Protein AF-A0AAW0E5N6-F1 (afdb_monomer_lite)

Organism: NCBI:txid2862362

Structure (mmCIF, N/CA/C/O backbone):
data_AF-A0AAW0E5N6-F1
#
_entry.id   AF-A0AAW0E5N6-F1
#
loop_
_atom_site.group_PDB
_atom_site.id
_atom_site.type_symbol
_atom_site.label_atom_id
_atom_site.label_alt_id
_atom_site.label_comp_id
_atom_site.label_asym_id
_atom_site.label_entity_id
_atom_site.label_seq_id
_atom_site.pdbx_PDB_ins_code
_atom_site.Cartn_x
_atom_site.Cartn_y
_atom_site.Cartn_z
_atom_site.occupancy
_atom_site.B_iso_or_equiv
_atom_site.auth_seq_id
_atom_site.auth_comp_id
_atom_site.auth_asym_id
_atom_site.auth_atom_id
_atom_site.pdbx_PDB_model_num
ATOM 1 N N . LYS A 1 1 ? 25.517 -70.324 -21.633 1.00 46.12 1 LYS A N 1
ATOM 2 C CA . LYS A 1 1 ? 24.894 -70.012 -20.324 1.00 46.12 1 LYS A CA 1
ATOM 3 C C . LYS A 1 1 ? 23.708 -69.086 -20.588 1.00 46.12 1 LYS A C 1
ATOM 5 O O . LYS A 1 1 ? 23.916 -67.945 -20.966 1.00 46.12 1 LYS A O 1
ATOM 10 N N . ARG A 1 2 ? 22.499 -69.651 -20.577 1.00 39.78 2 ARG A N 1
ATOM 11 C CA . ARG A 1 2 ? 21.194 -69.064 -20.939 1.00 39.78 2 ARG A CA 1
ATOM 12 C C . ARG A 1 2 ? 20.163 -69.564 -19.910 1.00 39.78 2 ARG A C 1
ATOM 14 O O . ARG A 1 2 ? 20.386 -70.647 -19.375 1.00 39.78 2 ARG A O 1
ATOM 21 N N . LYS A 1 3 ? 19.027 -68.855 -19.840 1.00 40.53 3 LYS A N 1
ATOM 22 C CA . LYS A 1 3 ? 17.659 -69.269 -19.438 1.00 40.53 3 LYS A CA 1
ATOM 23 C C . LYS A 1 3 ? 17.132 -68.907 -18.041 1.00 40.53 3 LYS A C 1
ATOM 25 O O . LYS A 1 3 ? 17.846 -68.989 -17.050 1.00 40.53 3 LYS A O 1
ATOM 30 N N . GLY A 1 4 ? 15.828 -68.601 -18.071 1.00 37.34 4 GLY A N 1
ATOM 31 C CA . GLY A 1 4 ? 14.869 -68.326 -16.996 1.00 37.34 4 GLY A CA 1
ATOM 32 C C . GLY A 1 4 ? 13.985 -67.137 -17.413 1.00 37.34 4 GLY A C 1
ATOM 33 O O . GLY A 1 4 ? 14.343 -66.022 -17.069 1.00 37.34 4 GLY A O 1
ATOM 34 N N . ASP A 1 5 ? 13.056 -67.223 -18.384 1.00 37.91 5 ASP A N 1
ATOM 35 C CA . ASP A 1 5 ? 11.743 -67.933 -18.372 1.00 37.91 5 ASP A CA 1
ATOM 36 C C . ASP A 1 5 ? 10.849 -67.410 -17.219 1.00 37.91 5 ASP A C 1
ATOM 38 O O . ASP A 1 5 ? 11.343 -67.298 -16.106 1.00 37.91 5 ASP A O 1
ATOM 42 N N . THR A 1 6 ? 9.583 -66.990 -17.343 1.00 43.09 6 THR A N 1
ATOM 43 C CA . THR A 1 6 ? 8.450 -67.312 -18.240 1.00 43.09 6 THR A CA 1
ATOM 44 C C . THR A 1 6 ? 7.394 -66.189 -18.174 1.00 43.09 6 THR A C 1
ATOM 46 O O . THR A 1 6 ? 7.255 -65.536 -17.140 1.00 43.09 6 THR A O 1
ATOM 49 N N . GLY A 1 7 ? 6.597 -66.014 -19.236 1.00 34.56 7 GLY A N 1
ATOM 50 C CA . GLY A 1 7 ? 5.386 -65.178 -19.247 1.00 34.56 7 GLY A CA 1
ATOM 51 C C . GLY A 1 7 ? 4.085 -65.917 -18.887 1.00 34.56 7 GLY A C 1
ATOM 52 O O . GLY A 1 7 ? 4.106 -67.120 -18.653 1.00 34.56 7 GLY A O 1
ATOM 53 N N . SER A 1 8 ? 2.972 -65.167 -18.866 1.00 37.12 8 SER A N 1
ATOM 54 C CA . SER A 1 8 ? 1.544 -65.531 -19.086 1.00 37.12 8 SER A CA 1
ATOM 55 C C . SER A 1 8 ? 0.709 -64.379 -18.484 1.00 37.12 8 SER A C 1
ATOM 57 O O . SER A 1 8 ? 0.964 -64.003 -17.351 1.00 37.12 8 SER A O 1
ATOM 59 N N . GLY A 1 9 ? -0.231 -63.677 -19.123 1.00 34.91 9 GLY A N 1
ATOM 60 C CA . GLY A 1 9 ? -1.221 -64.054 -20.129 1.00 34.91 9 GLY A CA 1
ATOM 61 C C . GLY A 1 9 ? -2.615 -64.036 -19.477 1.00 34.91 9 GLY A C 1
ATOM 62 O O . GLY A 1 9 ? -2.853 -64.897 -18.633 1.00 34.91 9 GLY A O 1
ATOM 63 N N . LYS A 1 10 ? -3.482 -63.066 -19.842 1.00 36.06 10 LYS A N 1
ATOM 64 C CA . LYS A 1 10 ? -4.959 -63.160 -20.032 1.00 36.06 10 LYS A CA 1
ATOM 65 C C . LYS A 1 10 ? -5.706 -61.824 -19.856 1.00 36.06 10 LYS A C 1
ATOM 67 O O . LYS A 1 10 ? -5.844 -61.307 -18.754 1.00 36.06 10 LYS A O 1
ATOM 72 N N . ASP A 1 11 ? -6.190 -61.313 -20.983 1.00 36.78 11 ASP A N 1
ATOM 73 C CA . ASP A 1 11 ? -7.591 -61.013 -21.322 1.00 36.78 11 ASP A CA 1
ATOM 74 C C . ASP A 1 11 ? -8.615 -60.820 -20.191 1.00 36.78 11 ASP A C 1
ATOM 76 O O . ASP A 1 11 ? -8.894 -61.741 -19.424 1.00 36.78 11 ASP A O 1
ATOM 80 N N . SER A 1 12 ? -9.318 -59.681 -20.222 1.00 42.00 12 SER A N 1
ATOM 81 C CA . SER A 1 12 ? -10.783 -59.620 -20.075 1.00 42.00 12 SER A CA 1
ATOM 82 C C . SER A 1 12 ? -11.319 -58.278 -20.577 1.00 42.00 12 SER A C 1
ATOM 84 O O . SER A 1 12 ? -10.994 -57.214 -20.057 1.00 42.00 12 SER A O 1
ATOM 86 N N . ALA A 1 13 ? -12.147 -58.363 -21.615 1.00 38.00 13 ALA A N 1
ATOM 87 C CA . ALA A 1 13 ? -12.952 -57.290 -22.173 1.00 38.00 13 ALA A CA 1
ATOM 88 C C . ALA A 1 13 ? -14.297 -57.170 -21.435 1.00 38.00 13 ALA A C 1
ATOM 90 O O . ALA A 1 13 ? -14.878 -58.183 -21.057 1.00 38.00 13 ALA A O 1
ATOM 91 N N . SER A 1 14 ? -14.804 -55.943 -21.295 1.00 36.09 14 SER A N 1
ATOM 92 C CA . SER A 1 14 ? -16.226 -55.570 -21.147 1.00 36.09 14 SER A CA 1
ATOM 93 C C . SER A 1 14 ? -16.261 -54.038 -20.979 1.00 36.09 14 SER A C 1
ATOM 95 O O . SER A 1 14 ? -15.634 -53.523 -20.065 1.00 36.09 14 SER A O 1
ATOM 97 N N . GLY A 1 15 ? -16.855 -53.193 -21.824 1.00 32.78 15 GLY A N 1
ATOM 98 C CA . GLY A 1 15 ? -17.875 -53.418 -22.837 1.00 32.78 15 GLY A CA 1
ATOM 99 C C . GLY A 1 15 ? -19.259 -53.033 -22.319 1.00 32.78 15 GLY A C 1
ATOM 100 O O . GLY A 1 15 ? -20.098 -53.914 -22.210 1.00 32.78 15 GLY A O 1
ATOM 101 N N . HIS A 1 16 ? -19.519 -51.748 -22.039 1.00 35.44 16 HIS A N 1
ATOM 102 C CA . HIS A 1 16 ? -20.880 -51.196 -21.943 1.00 35.44 16 HIS A CA 1
ATOM 103 C C . HIS A 1 16 ? -20.998 -49.884 -22.728 1.00 35.44 16 HIS A C 1
ATOM 105 O O . HIS A 1 16 ? -20.169 -48.982 -22.617 1.00 35.44 16 HIS A O 1
ATOM 111 N N . SER A 1 17 ? -22.031 -49.833 -23.565 1.00 34.66 17 SER A N 1
ATOM 112 C CA . SER A 1 17 ? -22.296 -48.817 -24.578 1.00 34.66 17 SER A CA 1
ATOM 113 C C . SER A 1 17 ? -23.467 -47.904 -24.197 1.00 34.66 17 SER A C 1
ATOM 115 O O . SER A 1 17 ? -24.515 -48.403 -23.807 1.00 34.66 17 SER A O 1
ATOM 117 N N . ALA A 1 18 ? -23.282 -46.612 -24.513 1.00 35.03 18 ALA A N 1
ATOM 118 C CA . ALA A 1 18 ? -24.239 -45.671 -25.132 1.00 35.03 18 ALA A CA 1
ATOM 119 C C . ALA A 1 18 ? -25.429 -45.135 -24.282 1.00 35.03 18 ALA A C 1
ATOM 121 O O . ALA A 1 18 ? -25.706 -45.694 -23.225 1.00 35.03 18 ALA A O 1
ATOM 122 N N . PRO A 1 19 ? -26.187 -44.093 -24.731 1.00 52.56 19 PRO A N 1
ATOM 123 C CA . PRO A 1 19 ? -26.062 -43.294 -25.969 1.00 52.56 19 PRO A CA 1
ATOM 124 C C . PRO A 1 19 ? -26.295 -41.755 -25.843 1.00 52.56 19 PRO A C 1
ATOM 126 O O . PRO A 1 19 ? -26.763 -41.256 -24.828 1.00 52.56 19 PRO A O 1
ATOM 129 N N . ASN A 1 20 ? -26.116 -41.074 -26.994 1.00 31.97 20 ASN A N 1
ATOM 130 C CA . ASN A 1 20 ? -26.862 -39.892 -27.494 1.00 31.97 20 ASN A CA 1
ATOM 131 C C . ASN A 1 20 ? -26.658 -38.519 -26.811 1.00 31.97 20 ASN A C 1
ATOM 133 O O . ASN A 1 20 ? -26.534 -38.421 -25.605 1.00 31.97 20 ASN A O 1
ATOM 137 N N . SER A 1 21 ? -26.717 -37.361 -27.479 1.00 35.59 21 SER A N 1
ATOM 138 C CA . SER A 1 21 ? -26.803 -36.963 -28.895 1.00 35.59 21 SER A CA 1
ATOM 139 C C . SER A 1 21 ? -26.813 -35.426 -28.961 1.00 35.59 21 SER A C 1
ATOM 141 O O . SER A 1 21 ? -27.409 -34.802 -28.094 1.00 35.59 21 SER A O 1
ATOM 143 N N . LYS A 1 22 ? -26.253 -34.866 -30.046 1.00 33.28 22 LYS A N 1
ATOM 144 C CA . LYS A 1 22 ? -26.639 -33.616 -30.744 1.00 33.28 22 LYS A CA 1
ATOM 145 C C . LYS A 1 22 ? -26.959 -32.354 -29.914 1.00 33.28 22 LYS A C 1
ATOM 147 O O . LYS A 1 22 ? -28.034 -32.247 -29.346 1.00 33.28 22 LYS A O 1
ATOM 152 N N . ALA A 1 23 ? -26.173 -31.298 -30.133 1.00 33.72 23 ALA A N 1
ATOM 153 C CA . ALA A 1 23 ? -26.653 -30.114 -30.862 1.00 33.72 23 ALA A CA 1
ATOM 154 C C . ALA A 1 23 ? -25.478 -29.191 -31.212 1.00 33.72 23 ALA A C 1
ATOM 156 O O . ALA A 1 23 ? -24.803 -28.642 -30.349 1.00 33.72 23 ALA A O 1
ATOM 157 N N . SER A 1 24 ? -25.258 -29.043 -32.515 1.00 36.03 24 SER A N 1
ATOM 158 C CA . SER A 1 24 ? -24.470 -27.975 -33.109 1.00 36.03 24 SER A CA 1
ATOM 159 C C . SER A 1 24 ? -25.336 -26.713 -33.107 1.00 36.03 24 SER A C 1
ATOM 161 O O . SER A 1 24 ? -26.446 -26.736 -33.635 1.00 36.03 24 SER A O 1
ATOM 163 N N . ALA A 1 25 ? -24.847 -25.640 -32.494 1.00 33.31 25 ALA A N 1
ATOM 164 C CA . ALA A 1 25 ? -25.371 -24.294 -32.670 1.00 33.31 25 ALA A CA 1
ATOM 165 C C . ALA A 1 25 ? -24.178 -23.339 -32.742 1.00 33.31 25 ALA A C 1
ATOM 167 O O . ALA A 1 25 ? -23.603 -22.921 -31.740 1.00 33.31 25 ALA A O 1
ATOM 168 N N . THR A 1 26 ? -23.785 -23.051 -33.977 1.00 42.31 26 THR A N 1
ATOM 169 C CA . THR A 1 26 ? -23.034 -21.866 -34.375 1.00 42.31 26 THR A CA 1
ATOM 170 C C . THR A 1 26 ? -23.740 -20.618 -33.854 1.00 42.31 26 THR A C 1
ATOM 172 O O . THR A 1 26 ? -24.734 -20.191 -34.433 1.00 42.31 26 THR A O 1
ATOM 175 N N . ASN A 1 27 ? -23.206 -20.022 -32.790 1.00 33.06 27 ASN A N 1
ATOM 176 C CA . ASN A 1 27 ? -23.429 -18.617 -32.481 1.00 33.06 27 ASN A CA 1
ATOM 177 C C . ASN A 1 27 ? -22.104 -17.887 -32.673 1.00 33.06 27 ASN A C 1
ATOM 179 O O . ASN A 1 27 ? -21.206 -17.937 -31.832 1.00 33.06 27 ASN A O 1
ATOM 183 N N . SER A 1 28 ? -22.003 -17.224 -33.823 1.00 39.12 28 SER A N 1
ATOM 184 C CA . SER A 1 28 ? -21.047 -16.158 -34.086 1.00 39.12 28 SER A CA 1
ATOM 185 C C . SER A 1 28 ? -21.339 -15.002 -33.135 1.00 39.12 28 SER A C 1
ATOM 187 O O . SER A 1 28 ? -22.042 -14.054 -33.477 1.00 39.12 28 SER A O 1
ATOM 189 N N . THR A 1 29 ? -20.807 -15.081 -31.922 1.00 29.86 29 THR A N 1
ATOM 190 C CA . THR A 1 29 ? -20.668 -13.904 -31.077 1.00 29.86 29 THR A CA 1
ATOM 191 C C . THR A 1 29 ? -19.428 -13.185 -31.574 1.00 29.86 29 THR A C 1
ATOM 193 O O . THR A 1 29 ? -18.306 -13.642 -31.358 1.00 29.86 29 THR A O 1
ATOM 196 N N . VAL A 1 30 ? -19.642 -12.081 -32.291 1.00 39.12 30 VAL A N 1
ATOM 197 C CA . VAL A 1 30 ? -18.628 -11.052 -32.511 1.00 39.12 30 VAL A CA 1
ATOM 198 C C . VAL A 1 30 ? -18.117 -10.662 -31.130 1.00 39.12 30 VAL A C 1
ATOM 200 O O . VAL A 1 30 ? -18.738 -9.892 -30.401 1.00 39.12 30 VAL A O 1
ATOM 203 N N . SER A 1 31 ? -17.006 -11.279 -30.737 1.00 33.09 31 SER A N 1
ATOM 204 C CA . SER A 1 31 ? -16.183 -10.795 -29.652 1.00 33.09 31 SER A CA 1
ATOM 205 C C . SER A 1 31 ? -15.597 -9.498 -30.180 1.00 33.09 31 SER A C 1
ATOM 207 O O . SER A 1 31 ? -14.636 -9.499 -30.948 1.00 33.09 31 SER A O 1
ATOM 209 N N . THR A 1 32 ? -16.227 -8.377 -29.833 1.00 34.09 32 THR A N 1
ATOM 210 C CA . THR A 1 32 ? -15.516 -7.109 -29.723 1.00 34.09 32 THR A CA 1
ATOM 211 C C . THR A 1 32 ? -14.406 -7.349 -28.717 1.00 34.09 32 THR A C 1
ATOM 213 O O . THR A 1 32 ? -14.580 -7.213 -27.507 1.00 34.09 32 THR A O 1
ATOM 216 N N . GLN A 1 33 ? -13.279 -7.800 -29.257 1.00 30.34 33 GLN A N 1
ATOM 217 C CA . GLN A 1 33 ? -11.972 -7.717 -28.655 1.00 30.34 33 GLN A CA 1
ATOM 218 C C . GLN A 1 33 ? -11.890 -6.296 -28.086 1.00 30.34 33 GLN A C 1
ATOM 220 O O . GLN A 1 33 ? -12.083 -5.348 -28.858 1.00 30.34 33 GLN A O 1
ATOM 225 N N . PRO A 1 34 ? -11.701 -6.101 -26.767 1.00 36.34 34 PRO A N 1
ATOM 226 C CA . PRO A 1 34 ? -11.323 -4.786 -26.293 1.00 36.34 34 PRO A CA 1
ATOM 227 C C . PRO A 1 34 ? -10.070 -4.454 -27.091 1.00 36.34 34 PRO A C 1
ATOM 229 O O . PRO A 1 34 ? -9.084 -5.193 -27.029 1.00 36.34 34 PRO A O 1
ATOM 232 N N . GLN A 1 35 ? -10.156 -3.434 -27.949 1.00 32.47 35 GLN A N 1
ATOM 233 C CA . GLN A 1 35 ? -8.964 -2.875 -28.550 1.00 32.47 35 GLN A CA 1
ATOM 234 C C . GLN A 1 35 ? -8.067 -2.577 -27.364 1.00 32.47 35 GLN A C 1
ATOM 236 O O . GLN A 1 35 ? -8.414 -1.745 -26.528 1.00 32.47 35 GLN A O 1
ATOM 241 N N . ALA A 1 36 ? -6.982 -3.341 -27.244 1.00 39.69 36 ALA A N 1
ATOM 242 C CA . ALA A 1 36 ? -5.890 -2.976 -26.382 1.00 39.69 36 ALA A CA 1
ATOM 243 C C . ALA A 1 36 ? -5.563 -1.549 -26.803 1.00 39.69 36 ALA A C 1
ATOM 245 O O . ALA A 1 36 ? -5.086 -1.325 -27.922 1.00 39.69 36 ALA A O 1
ATOM 246 N N . GLU A 1 37 ? -5.935 -0.580 -25.966 1.00 38.97 37 GLU A N 1
ATOM 247 C CA . GLU A 1 37 ? -5.339 0.737 -26.023 1.00 38.97 37 GLU A CA 1
ATOM 248 C C . GLU A 1 37 ? -3.850 0.440 -26.078 1.00 38.97 37 GLU A C 1
ATOM 250 O O . GLU A 1 37 ? -3.303 -0.155 -25.151 1.00 38.97 37 GLU A O 1
ATOM 255 N N . LYS A 1 38 ? -3.230 0.681 -27.239 1.00 46.03 38 LYS A N 1
ATOM 256 C CA . LYS A 1 38 ? -1.796 0.481 -27.408 1.00 46.03 38 LYS A CA 1
ATOM 257 C C . LYS A 1 38 ? -1.175 1.285 -26.279 1.00 46.03 38 LYS A C 1
ATOM 259 O O . LYS A 1 38 ? -1.249 2.511 -26.361 1.00 46.03 38 LYS A O 1
ATOM 264 N N . SER A 1 39 ? -0.671 0.615 -25.232 1.00 53.75 39 SER A N 1
ATOM 265 C CA . SER A 1 39 ? -0.073 1.285 -24.078 1.00 53.75 39 SER A CA 1
ATOM 266 C C . SER A 1 39 ? 0.978 2.217 -24.654 1.00 53.75 39 SER A C 1
ATOM 268 O O . SER A 1 39 ? 1.959 1.798 -25.280 1.00 53.75 39 SER A O 1
ATOM 270 N N . LYS A 1 40 ? 0.651 3.509 -24.645 1.00 72.00 40 LYS A N 1
ATOM 271 C CA . LYS A 1 40 ? 1.469 4.509 -25.301 1.00 72.00 40 LYS A CA 1
ATOM 272 C C . LYS A 1 40 ? 2.631 4.698 -24.352 1.00 72.00 40 LYS A C 1
ATOM 274 O O . LYS A 1 40 ? 2.435 5.238 -23.269 1.00 72.00 40 LYS A O 1
ATOM 279 N N . VAL A 1 41 ? 3.813 4.243 -24.768 1.00 75.56 41 VAL A N 1
ATOM 280 C CA . VAL A 1 41 ? 5.057 4.447 -24.017 1.00 75.56 41 VAL A CA 1
ATOM 281 C C . VAL A 1 41 ? 5.108 5.915 -23.562 1.00 75.56 41 VAL A C 1
ATOM 283 O O . VAL A 1 41 ? 5.021 6.787 -24.445 1.00 75.56 41 VAL A O 1
ATOM 286 N N . PRO A 1 42 ? 5.181 6.180 -22.241 1.00 76.94 42 PRO A N 1
ATOM 287 C CA . PRO A 1 42 ? 5.209 7.531 -21.690 1.00 76.94 42 PRO A CA 1
ATOM 288 C C . PRO A 1 42 ? 6.351 8.358 -22.274 1.00 76.94 42 PRO A C 1
ATOM 290 O O . PRO A 1 42 ? 7.394 7.810 -22.630 1.00 76.94 42 PRO A O 1
ATOM 293 N N . ASP A 1 43 ? 6.174 9.675 -22.351 1.00 77.75 43 ASP A N 1
ATOM 294 C CA . ASP A 1 43 ? 7.158 10.558 -22.987 1.00 77.75 43 ASP A CA 1
ATOM 295 C C . ASP A 1 43 ? 8.525 10.507 -22.281 1.00 77.75 43 ASP A C 1
ATOM 297 O O . ASP A 1 43 ? 9.552 10.450 -22.949 1.00 77.75 43 ASP A O 1
ATOM 301 N N . GLU A 1 44 ? 8.553 10.385 -20.952 1.00 80.31 44 GLU A N 1
ATOM 302 C CA . GLU A 1 44 ? 9.788 10.203 -20.169 1.00 80.31 44 GLU A CA 1
ATOM 303 C C . GLU A 1 44 ? 10.544 8.920 -20.547 1.00 80.31 44 GLU A C 1
ATOM 305 O O . GLU A 1 44 ? 11.766 8.907 -20.658 1.00 80.31 44 GLU A O 1
ATOM 310 N N . TRP A 1 45 ? 9.816 7.840 -20.828 1.00 84.31 45 TRP A N 1
ATOM 311 C CA . TRP A 1 45 ? 10.406 6.566 -21.233 1.00 84.31 45 TRP A CA 1
ATOM 312 C C . TRP A 1 45 ? 10.896 6.609 -22.678 1.00 84.31 45 TRP A C 1
ATOM 314 O O . TRP A 1 45 ? 11.908 5.993 -23.004 1.00 84.31 45 TRP A O 1
ATOM 324 N N . ARG A 1 46 ? 10.221 7.371 -23.548 1.00 82.19 46 ARG A N 1
ATOM 325 C CA . ARG A 1 46 ? 10.708 7.629 -24.911 1.00 82.19 46 ARG A CA 1
ATOM 326 C C . ARG A 1 46 ? 12.054 8.333 -24.887 1.00 82.19 46 ARG A C 1
ATOM 328 O O . ARG A 1 46 ? 12.942 7.910 -25.614 1.00 82.19 46 ARG A O 1
ATOM 335 N N . VAL A 1 47 ? 12.227 9.324 -24.008 1.00 84.06 47 VAL A N 1
ATOM 336 C CA . VAL A 1 47 ? 13.518 10.006 -23.832 1.00 84.06 47 VAL A CA 1
ATOM 337 C C . VAL A 1 47 ? 14.612 9.005 -23.460 1.00 84.06 47 VAL A C 1
ATOM 339 O O . VAL A 1 47 ? 15.671 9.035 -24.079 1.00 84.06 47 VAL A O 1
ATOM 342 N N . ILE A 1 48 ? 14.335 8.071 -22.544 1.00 83.31 48 ILE A N 1
ATOM 343 C CA . ILE A 1 48 ? 15.288 7.020 -22.151 1.00 83.31 48 ILE A CA 1
ATOM 344 C C . ILE A 1 48 ? 15.650 6.117 -23.337 1.00 83.31 48 ILE A C 1
ATOM 346 O O . ILE A 1 48 ? 16.823 5.829 -23.560 1.00 83.31 48 ILE A O 1
ATOM 350 N N . PHE A 1 49 ? 14.675 5.692 -24.146 1.00 83.25 49 PHE A N 1
ATOM 351 C CA . PHE A 1 49 ? 14.955 4.873 -25.333 1.00 83.25 49 PHE A CA 1
ATOM 352 C C . PHE A 1 49 ? 15.721 5.648 -26.425 1.00 83.25 49 PHE A C 1
ATOM 354 O O . PHE A 1 49 ? 16.629 5.105 -27.062 1.00 83.25 49 PHE A O 1
ATOM 361 N N . ASP A 1 50 ? 15.410 6.929 -26.619 1.00 80.75 50 ASP A N 1
ATOM 362 C CA . ASP A 1 50 ? 16.098 7.806 -27.572 1.00 80.75 50 ASP A CA 1
ATOM 363 C C . ASP A 1 50 ? 17.530 8.138 -27.114 1.00 80.75 50 ASP A C 1
ATOM 365 O O . ASP A 1 50 ? 18.443 8.300 -27.928 1.00 80.75 50 ASP A O 1
ATOM 369 N N . GLU A 1 51 ? 17.753 8.254 -25.807 1.00 79.00 51 GLU A N 1
ATOM 370 C CA . GLU A 1 51 ? 19.073 8.430 -25.203 1.00 79.00 51 GLU A CA 1
ATOM 371 C C . GLU A 1 51 ? 19.889 7.138 -25.262 1.00 79.00 51 GLU A C 1
ATOM 373 O O . GLU A 1 51 ? 21.058 7.167 -25.645 1.00 79.00 51 GLU A O 1
ATOM 378 N N . ALA A 1 52 ? 19.254 5.988 -25.031 1.00 77.31 52 ALA A N 1
ATOM 379 C CA . ALA A 1 52 ? 19.883 4.687 -25.197 1.00 77.31 52 ALA A CA 1
ATOM 380 C C . ALA A 1 52 ? 20.424 4.479 -26.620 1.00 77.31 52 ALA A C 1
ATOM 382 O O . ALA A 1 52 ? 21.532 3.975 -26.805 1.00 77.31 52 ALA A O 1
ATOM 383 N N . THR A 1 53 ? 19.676 4.957 -27.617 1.00 72.75 53 THR A N 1
ATOM 384 C CA . THR A 1 53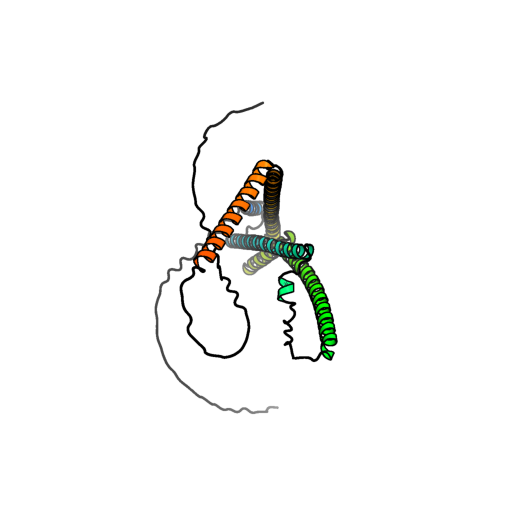 ? 20.096 4.978 -29.024 1.00 72.75 53 THR A CA 1
ATOM 385 C C . THR A 1 53 ? 21.348 5.827 -29.235 1.00 72.75 53 THR A C 1
ATOM 387 O O . THR A 1 53 ? 22.279 5.410 -29.924 1.00 72.75 53 THR A O 1
ATOM 390 N N . ARG A 1 54 ? 21.378 7.027 -28.642 1.00 74.69 54 ARG A N 1
ATOM 391 C CA . ARG A 1 54 ? 22.497 7.973 -28.763 1.00 74.69 54 ARG A CA 1
ATOM 392 C C . ARG A 1 54 ? 23.758 7.483 -28.055 1.00 74.69 54 ARG A C 1
ATOM 394 O O . ARG A 1 54 ? 24.853 7.715 -28.558 1.00 74.69 54 ARG A O 1
ATOM 401 N N . ASN A 1 55 ? 23.596 6.761 -26.949 1.00 71.69 55 ASN A N 1
ATOM 402 C CA . ASN A 1 55 ? 24.691 6.215 -26.146 1.00 71.69 55 ASN A CA 1
ATOM 403 C C . ASN A 1 55 ? 25.188 4.846 -26.649 1.00 71.69 55 ASN A C 1
ATOM 405 O O . ASN A 1 55 ? 26.087 4.258 -26.053 1.00 71.69 55 ASN A O 1
ATOM 409 N N . GLY A 1 56 ? 24.636 4.344 -27.760 1.00 65.88 56 GLY A N 1
ATOM 410 C CA . GLY A 1 56 ? 25.102 3.124 -28.420 1.00 65.88 56 GLY A CA 1
ATOM 411 C C . GLY A 1 56 ? 24.604 1.820 -27.792 1.00 65.88 56 GLY A C 1
ATOM 412 O O . GLY A 1 56 ? 25.075 0.750 -28.182 1.00 65.88 56 GLY A O 1
ATOM 413 N N . TYR A 1 57 ? 23.640 1.867 -26.866 1.00 70.94 57 TYR A N 1
ATOM 414 C CA . TYR A 1 57 ? 22.956 0.656 -26.414 1.00 70.94 57 TYR A CA 1
ATOM 415 C C . TYR A 1 57 ? 22.135 0.103 -27.584 1.00 70.94 57 TYR A C 1
ATOM 417 O O . TYR A 1 57 ? 21.444 0.852 -28.283 1.00 70.94 57 TYR A O 1
ATOM 425 N N . ARG A 1 58 ? 22.185 -1.215 -27.831 1.00 76.12 58 ARG A N 1
ATOM 426 C CA . ARG A 1 58 ? 21.293 -1.805 -28.840 1.00 76.12 58 ARG A CA 1
ATOM 427 C C . ARG A 1 58 ? 19.862 -1.629 -28.359 1.00 76.12 58 ARG A C 1
ATOM 429 O O . ARG A 1 58 ? 19.464 -2.268 -27.392 1.00 76.12 58 ARG A O 1
ATOM 436 N N . ILE A 1 59 ? 19.094 -0.791 -29.046 1.00 77.50 59 ILE A N 1
ATOM 437 C CA . ILE A 1 59 ? 17.686 -0.567 -28.722 1.00 77.50 59 ILE A CA 1
ATOM 438 C C . ILE A 1 59 ? 16.958 -1.919 -28.757 1.00 77.50 59 ILE A C 1
ATOM 440 O O . ILE A 1 59 ? 17.083 -2.646 -29.752 1.00 77.50 59 ILE A O 1
ATOM 444 N N . PRO A 1 60 ? 16.195 -2.279 -27.711 1.00 84.75 60 PRO A N 1
ATOM 445 C CA . PRO A 1 60 ? 15.364 -3.467 -27.764 1.00 84.75 60 PRO A CA 1
ATOM 446 C C . PRO A 1 60 ? 14.350 -3.381 -28.915 1.00 84.75 60 PRO A C 1
ATOM 448 O O . PRO A 1 60 ? 13.865 -2.292 -29.235 1.00 84.75 60 PRO A O 1
ATOM 451 N N . PRO A 1 61 ? 13.961 -4.512 -29.526 1.00 85.06 61 PRO A N 1
ATOM 452 C CA . PRO A 1 61 ? 12.896 -4.523 -30.521 1.00 85.06 61 PRO A CA 1
ATOM 453 C C . PRO A 1 61 ? 11.606 -3.868 -29.991 1.00 85.06 61 PRO A C 1
ATOM 455 O O . PRO A 1 61 ? 11.307 -4.001 -28.800 1.00 85.06 61 PRO A O 1
ATOM 458 N N . PRO A 1 62 ? 10.773 -3.247 -30.850 1.00 84.69 62 PRO A N 1
ATOM 459 C CA . PRO A 1 62 ? 9.534 -2.589 -30.422 1.00 84.69 62 PRO A CA 1
ATOM 460 C C . PRO A 1 62 ? 8.616 -3.473 -29.566 1.00 84.69 62 PRO A C 1
ATOM 462 O O . PRO A 1 62 ? 8.009 -3.000 -28.610 1.00 84.69 62 PRO A O 1
ATOM 465 N N . THR A 1 63 ? 8.555 -4.774 -29.855 1.00 86.31 63 THR A N 1
ATOM 466 C CA . THR A 1 63 ? 7.784 -5.750 -29.069 1.00 86.31 63 THR A CA 1
ATOM 467 C C . THR A 1 63 ? 8.294 -5.882 -27.630 1.00 86.31 63 THR A C 1
ATOM 469 O O . THR A 1 63 ? 7.500 -6.024 -26.703 1.00 86.31 63 THR A O 1
ATOM 472 N N . VAL A 1 64 ? 9.612 -5.804 -27.421 1.00 88.62 64 VAL A N 1
ATOM 473 C CA . VAL A 1 64 ? 10.230 -5.826 -26.086 1.00 88.62 64 VAL A CA 1
ATOM 474 C C . VAL A 1 64 ? 9.894 -4.539 -25.346 1.00 88.62 64 VAL A C 1
ATOM 476 O O . VAL A 1 64 ? 9.455 -4.606 -24.204 1.00 88.62 64 VAL A O 1
ATOM 479 N N . ILE A 1 65 ? 10.003 -3.387 -26.014 1.00 88.81 65 ILE A N 1
ATOM 480 C CA . ILE A 1 65 ? 9.650 -2.078 -25.445 1.00 88.81 65 ILE A CA 1
ATOM 481 C C . ILE A 1 65 ? 8.195 -2.058 -24.961 1.00 88.81 65 ILE A C 1
ATOM 483 O O . ILE A 1 65 ? 7.930 -1.657 -23.829 1.00 88.81 65 ILE A O 1
ATOM 487 N N . LEU A 1 66 ? 7.256 -2.537 -25.784 1.00 88.81 66 LEU A N 1
ATOM 488 C CA . LEU A 1 66 ? 5.846 -2.634 -25.397 1.00 88.81 66 LEU A CA 1
ATOM 489 C C . LEU A 1 66 ? 5.664 -3.523 -24.165 1.00 88.81 66 LEU A C 1
ATOM 491 O O . LEU A 1 66 ? 4.937 -3.155 -23.247 1.00 88.81 66 LEU A O 1
ATOM 495 N N . LYS A 1 67 ? 6.374 -4.655 -24.097 1.00 91.31 67 LYS A N 1
ATOM 496 C CA . LYS A 1 67 ? 6.273 -5.541 -22.937 1.00 91.31 67 LYS A CA 1
ATOM 497 C C . LYS A 1 67 ? 6.851 -4.924 -21.661 1.00 91.31 67 LYS A C 1
ATOM 499 O O . LYS A 1 67 ? 6.299 -5.125 -20.583 1.00 91.31 67 LYS A O 1
ATOM 504 N N . LEU A 1 68 ? 7.937 -4.161 -21.767 1.00 90.88 68 LEU A N 1
ATOM 505 C CA . LEU A 1 68 ? 8.503 -3.418 -20.638 1.00 90.88 68 LEU A CA 1
ATOM 506 C C . LEU A 1 68 ? 7.529 -2.342 -20.131 1.00 90.88 68 LEU A C 1
ATOM 508 O O . LEU A 1 68 ? 7.375 -2.190 -18.919 1.00 90.88 68 LEU A O 1
ATOM 512 N N . ALA A 1 69 ? 6.829 -1.657 -21.040 1.00 90.50 69 ALA A N 1
ATOM 513 C CA . ALA A 1 69 ? 5.781 -0.700 -20.685 1.00 90.50 69 ALA A CA 1
ATOM 514 C C . ALA A 1 69 ? 4.592 -1.379 -19.978 1.00 90.50 69 ALA A C 1
ATOM 516 O O . ALA A 1 69 ? 4.141 -0.890 -18.946 1.00 90.50 69 ALA A O 1
ATOM 517 N N . GLU A 1 70 ? 4.146 -2.550 -20.444 1.00 92.38 70 GLU A N 1
ATOM 518 C CA . GLU A 1 70 ? 3.117 -3.336 -19.742 1.00 92.38 70 GLU A CA 1
ATOM 519 C C . GLU A 1 70 ? 3.553 -3.713 -18.315 1.00 92.38 70 GLU A C 1
ATOM 521 O O . GLU A 1 70 ? 2.790 -3.554 -17.365 1.00 92.38 70 GLU A O 1
ATOM 526 N N . LEU A 1 71 ? 4.798 -4.174 -18.135 1.00 93.88 71 LEU A N 1
ATOM 527 C CA . LEU A 1 71 ? 5.326 -4.528 -16.812 1.00 93.88 71 LEU A CA 1
ATOM 528 C C . LEU A 1 71 ? 5.379 -3.321 -15.862 1.00 93.88 71 LEU A C 1
ATOM 530 O O . LEU A 1 71 ? 5.163 -3.482 -14.656 1.00 93.88 71 LEU A O 1
ATOM 534 N N . ARG A 1 72 ? 5.659 -2.125 -16.393 1.00 93.25 72 ARG A N 1
ATOM 535 C CA . ARG A 1 72 ? 5.584 -0.859 -15.652 1.00 93.25 72 ARG A CA 1
ATOM 536 C C . ARG A 1 72 ? 4.143 -0.569 -15.237 1.00 93.25 72 ARG A C 1
ATOM 538 O O . ARG A 1 72 ? 3.898 -0.320 -14.057 1.00 93.25 72 ARG A O 1
ATOM 545 N N . ASP A 1 73 ? 3.199 -0.623 -16.170 1.00 93.50 73 ASP A N 1
ATOM 546 C CA . ASP A 1 73 ? 1.788 -0.323 -15.906 1.00 93.50 73 ASP A CA 1
ATOM 547 C C . ASP A 1 73 ? 1.192 -1.284 -14.860 1.00 93.50 73 ASP A C 1
ATOM 549 O O . ASP A 1 73 ? 0.507 -0.851 -13.925 1.00 93.50 73 ASP A O 1
ATOM 553 N N . ASP A 1 74 ? 1.537 -2.571 -14.942 1.00 93.94 74 ASP A N 1
ATOM 554 C CA . ASP A 1 74 ? 1.209 -3.584 -13.933 1.00 93.94 74 ASP A CA 1
ATOM 555 C C . ASP A 1 74 ? 1.781 -3.221 -12.557 1.00 93.94 74 ASP A C 1
ATOM 557 O O . ASP A 1 74 ? 1.112 -3.372 -11.526 1.00 93.94 74 ASP A O 1
ATOM 561 N N . CYS A 1 75 ? 3.029 -2.743 -12.524 1.00 94.62 75 CYS A N 1
ATOM 562 C CA . CYS A 1 75 ? 3.709 -2.338 -11.300 1.00 94.62 75 CYS A CA 1
ATOM 563 C C . CYS A 1 75 ? 3.024 -1.127 -10.655 1.00 94.62 75 CYS A C 1
ATOM 565 O O . CYS A 1 75 ? 2.707 -1.162 -9.466 1.00 94.62 75 CYS A O 1
ATOM 567 N N . ILE A 1 76 ? 2.717 -0.090 -11.438 1.00 94.38 76 ILE A N 1
ATOM 568 C CA . ILE A 1 76 ? 2.011 1.115 -10.976 1.00 94.38 76 ILE A CA 1
ATOM 569 C C . ILE A 1 76 ? 0.610 0.765 -10.473 1.00 94.38 76 ILE A C 1
ATOM 571 O O . ILE A 1 76 ? 0.188 1.221 -9.406 1.00 94.38 76 ILE A O 1
ATOM 575 N N . THR A 1 77 ? -0.115 -0.075 -11.209 1.00 94.50 77 THR A N 1
ATOM 576 C CA . THR A 1 77 ? -1.460 -0.524 -10.831 1.00 94.50 77 THR A CA 1
ATOM 577 C C . THR A 1 77 ? -1.427 -1.291 -9.511 1.00 94.50 77 THR A C 1
ATOM 579 O O . THR A 1 77 ? -2.199 -0.997 -8.590 1.00 94.50 77 THR A O 1
ATOM 582 N N . SER A 1 78 ? -0.482 -2.223 -9.375 1.00 92.88 78 SER A N 1
ATOM 583 C CA . SER A 1 78 ? -0.277 -2.998 -8.149 1.00 92.88 78 SER A CA 1
ATOM 584 C C . SER A 1 78 ? 0.112 -2.106 -6.970 1.00 92.88 78 SER A C 1
ATOM 586 O O . SER A 1 78 ? -0.407 -2.282 -5.865 1.00 92.88 78 SER A O 1
ATOM 588 N N . PHE A 1 79 ? 0.963 -1.106 -7.207 1.00 94.56 79 PHE A N 1
ATOM 589 C CA . PHE A 1 79 ? 1.386 -0.138 -6.203 1.00 94.56 79 PHE A CA 1
ATOM 590 C C . PHE A 1 79 ? 0.217 0.707 -5.688 1.00 94.56 79 PHE A C 1
ATOM 592 O O . PHE A 1 79 ? 0.006 0.796 -4.478 1.00 94.56 79 PHE A O 1
ATOM 599 N N . ARG A 1 80 ? -0.616 1.256 -6.581 1.00 93.81 80 ARG A N 1
ATOM 600 C CA . ARG A 1 80 ? -1.829 2.005 -6.201 1.00 93.81 80 ARG A CA 1
ATOM 601 C C . ARG A 1 80 ? -2.810 1.139 -5.412 1.00 93.81 80 ARG A C 1
ATOM 603 O O . ARG A 1 80 ? -3.346 1.570 -4.389 1.00 93.81 80 ARG A O 1
ATOM 610 N N . ALA A 1 81 ? -3.022 -0.107 -5.836 1.00 92.25 81 ALA A N 1
ATOM 611 C CA . ALA A 1 81 ? -3.861 -1.049 -5.099 1.00 92.25 81 ALA A CA 1
ATOM 612 C C . ALA A 1 81 ? -3.288 -1.349 -3.699 1.00 92.25 81 ALA A C 1
ATOM 614 O O . ALA A 1 81 ? -4.034 -1.408 -2.717 1.00 92.25 81 ALA A O 1
ATOM 615 N N . ALA A 1 82 ? -1.965 -1.495 -3.576 1.00 91.62 82 ALA A N 1
ATOM 616 C CA . ALA A 1 82 ? -1.290 -1.665 -2.293 1.00 91.62 82 ALA A CA 1
ATOM 617 C C . ALA A 1 82 ? -1.423 -0.417 -1.403 1.00 91.62 82 ALA A C 1
ATOM 619 O O . ALA A 1 82 ? -1.736 -0.549 -0.220 1.00 91.62 82 ALA A O 1
ATOM 620 N N . GLN A 1 83 ? -1.306 0.792 -1.960 1.00 92.44 83 GLN A N 1
ATOM 621 C CA . GLN A 1 83 ? -1.534 2.045 -1.234 1.00 92.44 83 GLN A CA 1
ATOM 622 C C . GLN A 1 83 ? -2.939 2.112 -0.620 1.00 92.44 83 GLN A C 1
ATOM 624 O O . GLN A 1 83 ? -3.072 2.483 0.549 1.00 92.44 83 GLN A O 1
ATOM 629 N N . GLN A 1 84 ? -3.972 1.692 -1.357 1.00 91.38 84 GLN A N 1
ATOM 630 C CA . GLN A 1 84 ? -5.339 1.606 -0.828 1.00 91.38 84 GLN A CA 1
ATOM 631 C C . GLN A 1 84 ? -5.462 0.572 0.301 1.00 91.38 84 GLN A C 1
ATOM 633 O O . GLN A 1 84 ? -6.162 0.807 1.289 1.00 91.38 84 GLN A O 1
ATOM 638 N N . LYS A 1 85 ? -4.774 -0.573 0.190 1.00 90.88 85 LYS A N 1
ATOM 639 C CA . LYS A 1 85 ? -4.741 -1.592 1.253 1.00 90.88 85 LYS A CA 1
ATOM 640 C C . LYS A 1 85 ? -4.071 -1.062 2.521 1.00 90.88 85 LYS A C 1
ATOM 642 O O . LYS A 1 85 ? -4.620 -1.275 3.599 1.00 90.88 85 LYS A O 1
ATOM 647 N N . VAL A 1 86 ? -2.955 -0.331 2.404 1.00 91.25 86 VAL A N 1
ATOM 648 C CA . VAL A 1 86 ? -2.295 0.327 3.550 1.00 91.25 86 VAL A CA 1
ATOM 649 C C . VAL A 1 86 ? -3.266 1.268 4.253 1.00 91.25 86 VAL A C 1
ATOM 651 O O . VAL A 1 86 ? -3.389 1.212 5.471 1.00 91.25 86 VAL A O 1
ATOM 654 N N . GLN A 1 87 ? -3.984 2.103 3.497 1.00 90.19 87 GLN A N 1
ATOM 655 C CA . GLN A 1 87 ? -4.932 3.057 4.071 1.00 90.19 87 GLN A CA 1
ATOM 656 C C . GLN A 1 87 ? -6.064 2.351 4.825 1.00 90.19 87 GLN A C 1
ATOM 658 O O . GLN A 1 87 ? -6.362 2.708 5.962 1.00 90.19 87 GLN A O 1
ATOM 663 N N . LYS A 1 88 ? -6.661 1.313 4.228 1.00 90.25 88 LYS A N 1
ATOM 664 C CA . LYS A 1 88 ? -7.713 0.519 4.882 1.00 90.25 88 LYS A CA 1
ATOM 665 C C . LYS A 1 88 ? -7.200 -0.197 6.134 1.00 90.25 88 LYS A C 1
ATOM 667 O O . LYS A 1 88 ? -7.913 -0.256 7.130 1.00 90.25 88 LYS A O 1
ATOM 672 N N . ALA A 1 89 ? -5.983 -0.741 6.095 1.00 88.94 89 ALA A N 1
ATOM 673 C CA . ALA A 1 89 ? -5.367 -1.389 7.250 1.00 88.94 89 ALA A CA 1
ATOM 674 C C . ALA A 1 89 ? -5.088 -0.385 8.381 1.00 88.94 89 ALA A C 1
ATOM 676 O O . ALA A 1 89 ? -5.401 -0.672 9.533 1.00 88.94 89 ALA A O 1
ATOM 677 N N . ALA A 1 90 ? -4.575 0.804 8.047 1.00 89.75 90 ALA A N 1
ATOM 678 C CA . ALA A 1 90 ? -4.328 1.876 9.008 1.00 89.75 90 ALA A CA 1
ATOM 679 C C . ALA A 1 90 ? -5.627 2.347 9.680 1.00 89.75 90 ALA A C 1
ATOM 681 O O . ALA A 1 90 ? -5.690 2.367 10.901 1.00 89.75 90 ALA A O 1
ATOM 682 N N . GLN A 1 91 ? -6.685 2.604 8.901 1.00 90.44 91 GLN A N 1
ATOM 683 C CA . GLN A 1 91 ? -8.001 2.993 9.430 1.00 90.44 91 GLN A CA 1
ATOM 684 C C . GLN A 1 91 ? -8.601 1.935 10.361 1.00 90.44 91 GLN A C 1
ATOM 686 O O . GLN A 1 91 ? -9.203 2.267 11.376 1.00 90.44 91 GLN A O 1
ATOM 691 N N . ARG A 1 92 ? -8.446 0.646 10.031 1.00 89.06 92 ARG A N 1
ATOM 692 C CA . ARG A 1 92 ? -8.927 -0.446 10.892 1.00 89.06 92 ARG A CA 1
ATOM 693 C C . ARG A 1 92 ? -8.161 -0.519 12.209 1.00 89.06 92 ARG A C 1
ATOM 695 O O . ARG A 1 92 ? -8.789 -0.718 13.243 1.00 89.06 92 ARG A O 1
ATOM 702 N N . LYS A 1 93 ? -6.835 -0.354 12.167 1.00 91.50 93 LYS A N 1
ATOM 703 C CA . LYS A 1 93 ? -5.997 -0.302 13.372 1.00 91.50 93 LYS A CA 1
ATOM 704 C C . LYS A 1 93 ? -6.372 0.899 14.242 1.00 91.50 93 LYS A C 1
ATOM 706 O O . LYS A 1 93 ? -6.584 0.724 15.431 1.00 91.50 93 LYS A O 1
ATOM 711 N N . GLU A 1 94 ? -6.524 2.075 13.642 1.00 90.31 94 GLU A N 1
ATOM 712 C CA . GLU A 1 94 ? -6.909 3.303 14.342 1.00 90.31 94 GLU A CA 1
ATOM 713 C C . GLU A 1 94 ? -8.291 3.182 14.996 1.00 90.31 94 GLU A C 1
ATOM 715 O O . GLU A 1 94 ? -8.427 3.449 16.183 1.00 90.31 94 GLU A O 1
ATOM 720 N N . ALA A 1 95 ? -9.303 2.686 14.274 1.00 89.19 95 ALA A N 1
ATOM 721 C CA . ALA A 1 95 ? -10.635 2.461 14.841 1.00 89.19 95 ALA A CA 1
ATOM 722 C C . ALA A 1 95 ? -10.615 1.444 15.998 1.00 89.19 95 ALA A C 1
ATOM 724 O O . ALA A 1 95 ? -11.326 1.600 16.994 1.00 89.19 95 ALA A O 1
ATOM 725 N N . PHE A 1 96 ? -9.785 0.403 15.880 1.00 90.88 96 PHE A N 1
ATOM 726 C CA . PHE A 1 96 ? -9.579 -0.573 16.945 1.00 90.88 96 PHE A CA 1
ATOM 727 C C . PHE A 1 96 ? -8.931 0.074 18.179 1.00 90.88 96 PHE A C 1
ATOM 729 O O . PHE A 1 96 ? -9.455 -0.069 19.280 1.00 90.88 96 PHE A O 1
ATOM 736 N N . GLU A 1 97 ? -7.853 0.839 18.003 1.00 89.75 97 GLU A N 1
ATOM 737 C CA . GLU A 1 97 ? -7.160 1.555 19.084 1.00 89.75 97 GLU A CA 1
ATOM 738 C C . GLU A 1 97 ? -8.040 2.629 19.735 1.00 89.75 97 GLU A C 1
ATOM 740 O O . GLU A 1 97 ? -8.034 2.773 20.956 1.00 89.75 97 GLU A O 1
ATOM 745 N N . GLN A 1 98 ? -8.861 3.327 18.951 1.00 89.88 98 GLN A N 1
ATOM 746 C CA . GLN A 1 98 ? -9.819 4.299 19.465 1.00 89.88 98 GLN A CA 1
ATOM 747 C C . GLN A 1 98 ? -10.860 3.627 20.366 1.00 89.88 98 GLN A C 1
ATOM 749 O O . GLN A 1 98 ? -11.129 4.127 21.456 1.00 89.88 98 GLN A O 1
ATOM 754 N N . THR A 1 99 ? -11.384 2.465 19.967 1.00 88.75 99 THR A N 1
ATOM 755 C CA . THR A 1 99 ? -12.336 1.701 20.796 1.00 88.75 99 THR A CA 1
ATOM 756 C C . THR A 1 99 ? -11.697 1.247 22.113 1.00 88.75 99 THR A C 1
ATOM 758 O O . THR A 1 99 ? -12.328 1.275 23.164 1.00 88.75 99 THR A O 1
ATOM 761 N N . LEU A 1 100 ? -10.411 0.887 22.084 1.00 88.12 100 LEU A N 1
ATOM 762 C CA . LEU A 1 100 ? -9.667 0.579 23.305 1.00 88.12 100 LEU A CA 1
ATOM 763 C C . LEU A 1 100 ? -9.469 1.806 24.194 1.00 88.12 100 LEU A C 1
ATOM 765 O O . LEU A 1 100 ? -9.579 1.699 25.413 1.00 88.12 100 LEU A O 1
ATOM 769 N N . SER A 1 101 ? -9.206 2.972 23.601 1.00 86.81 101 SER A N 1
ATOM 770 C CA . SER A 1 101 ? -9.003 4.217 24.349 1.00 86.81 101 SER A CA 1
ATOM 771 C C . SER A 1 101 ? -10.263 4.705 25.073 1.00 86.81 101 SER A C 1
ATOM 773 O O . SER A 1 101 ? -10.153 5.312 26.135 1.00 86.81 101 SER A O 1
ATOM 775 N N . THR A 1 102 ? -11.457 4.402 24.549 1.00 88.62 102 THR A N 1
ATOM 776 C CA . THR A 1 102 ? -12.738 4.717 25.204 1.00 88.62 102 THR A CA 1
ATOM 777 C C . THR A 1 102 ? -13.096 3.735 26.323 1.00 88.62 102 THR A C 1
ATOM 779 O O . THR A 1 102 ? -14.088 3.942 27.019 1.00 88.62 102 THR A O 1
ATOM 782 N N . GLY A 1 103 ? -12.293 2.684 26.527 1.00 82.06 103 GLY A N 1
ATOM 783 C CA . GLY A 1 103 ? -12.551 1.632 27.511 1.00 82.06 103 GLY A CA 1
ATOM 784 C C . GLY A 1 103 ? -13.613 0.620 27.069 1.00 82.06 103 GLY A C 1
ATOM 785 O O . GLY A 1 103 ? -14.048 -0.201 27.876 1.00 82.06 103 GLY A O 1
ATOM 786 N N . GLU A 1 104 ? -14.034 0.658 25.803 1.00 85.81 104 GLU A N 1
ATOM 787 C CA . GLU A 1 104 ? -14.997 -0.287 25.246 1.00 85.81 104 GLU A CA 1
ATOM 788 C C . GLU A 1 104 ? -14.297 -1.546 24.716 1.00 85.81 104 GLU A C 1
ATOM 790 O O . GLU A 1 104 ? -13.172 -1.512 24.215 1.00 85.81 104 GLU A O 1
ATOM 795 N N . ILE A 1 105 ? -14.979 -2.693 24.794 1.00 83.69 105 ILE A N 1
ATOM 796 C CA . ILE A 1 105 ? -14.483 -3.934 24.189 1.00 83.69 105 ILE A CA 1
ATOM 797 C C . ILE A 1 105 ? -14.715 -3.850 22.674 1.00 83.69 105 ILE A C 1
ATOM 799 O O . ILE A 1 105 ? -15.877 -3.768 22.256 1.00 83.69 105 ILE A O 1
ATOM 803 N N . PRO A 1 106 ? -13.667 -3.941 21.830 1.00 85.50 106 PRO A N 1
ATOM 804 C CA . PRO A 1 106 ? -13.831 -3.886 20.384 1.00 85.50 106 PRO A CA 1
ATOM 805 C C . PRO A 1 106 ? -14.826 -4.931 19.884 1.00 85.50 106 PRO A C 1
ATOM 807 O O . PRO A 1 106 ? -14.818 -6.076 20.339 1.00 85.50 106 PRO A O 1
ATOM 810 N N . SER A 1 107 ? -15.654 -4.568 18.902 1.00 84.44 107 SER A N 1
ATOM 811 C CA . SER A 1 107 ? -16.714 -5.443 18.369 1.00 84.44 107 SER A CA 1
ATOM 812 C C . SER A 1 107 ? -16.198 -6.799 17.865 1.00 84.44 107 SER A C 1
ATOM 814 O O . SER A 1 107 ? -16.855 -7.827 18.020 1.00 84.44 107 SER A O 1
ATOM 816 N N . VAL A 1 108 ? -14.984 -6.827 17.309 1.00 82.19 108 VAL A N 1
ATOM 817 C CA . VAL A 1 108 ? -14.291 -8.059 16.896 1.00 82.19 108 VAL A CA 1
ATOM 818 C C . VAL A 1 108 ? -13.959 -8.965 18.086 1.00 82.19 108 VAL A C 1
ATOM 820 O O . VAL A 1 108 ? -13.957 -10.180 17.938 1.00 82.19 108 VAL A O 1
ATOM 823 N N . VAL A 1 109 ? -13.701 -8.412 19.270 1.00 81.94 109 VAL A N 1
ATOM 824 C CA . VAL A 1 109 ? -13.456 -9.206 20.483 1.00 81.94 109 VAL A CA 1
ATOM 825 C C . VAL A 1 109 ? -14.781 -9.658 21.091 1.00 81.94 109 VAL A C 1
ATOM 827 O O . VAL A 1 109 ? -14.957 -10.844 21.352 1.00 81.94 109 VAL A O 1
ATOM 830 N N . SER A 1 110 ? -15.745 -8.748 21.254 1.00 81.62 110 SER A N 1
ATOM 831 C CA . SER A 1 110 ? -17.029 -9.046 21.911 1.00 81.62 110 SER A CA 1
ATOM 832 C C . SER A 1 110 ? -17.939 -9.995 21.122 1.00 81.62 110 SER A C 1
ATOM 834 O O . SER A 1 110 ? -18.804 -10.649 21.703 1.00 81.62 110 SER A O 1
ATOM 836 N N . SER A 1 111 ? -17.739 -10.112 19.806 1.00 80.56 111 SER A N 1
ATOM 837 C CA . SER A 1 111 ? -18.415 -11.116 18.972 1.00 80.56 111 SER A CA 1
ATOM 838 C C . SER A 1 111 ? -17.847 -12.529 19.132 1.00 80.56 111 SER A C 1
ATOM 840 O O . SER A 1 111 ? -18.588 -13.489 18.935 1.00 80.56 111 SER A O 1
ATOM 842 N N . ASN A 1 112 ? -16.573 -12.663 19.513 1.00 77.75 112 ASN A N 1
ATOM 843 C CA . ASN A 1 112 ? -15.879 -13.951 19.623 1.00 77.75 112 ASN A CA 1
ATOM 844 C C . ASN A 1 112 ? -15.718 -14.434 21.073 1.00 77.75 112 ASN A C 1
ATOM 846 O O . ASN A 1 112 ? -15.594 -15.632 21.308 1.00 77.75 112 ASN A O 1
ATOM 850 N N . VAL A 1 113 ? -15.750 -13.522 22.048 1.00 74.31 113 VAL A N 1
ATOM 851 C CA . VAL A 1 113 ? -15.680 -13.830 23.481 1.00 74.31 113 VAL A CA 1
ATOM 852 C C . VAL A 1 113 ? -17.005 -13.419 24.117 1.00 74.31 113 VAL A C 1
ATOM 854 O O . VAL A 1 113 ? -17.211 -12.251 24.447 1.00 74.31 113 VAL A O 1
ATOM 857 N N . ARG A 1 114 ? -17.936 -14.370 24.251 1.00 65.62 114 ARG A N 1
ATOM 858 C CA . ARG A 1 114 ? -19.263 -14.126 24.832 1.00 65.62 114 ARG A CA 1
ATOM 859 C C . ARG A 1 114 ? -19.601 -15.162 25.893 1.00 65.62 114 ARG A C 1
ATOM 861 O O . ARG A 1 114 ? -19.380 -16.352 25.690 1.00 65.62 114 ARG A O 1
ATOM 868 N N . ILE A 1 115 ? -20.184 -14.696 26.996 1.00 59.03 115 ILE A N 1
ATOM 869 C CA . ILE A 1 115 ? -20.772 -15.571 28.013 1.00 59.03 115 ILE A CA 1
ATOM 870 C C . ILE A 1 115 ? -22.020 -16.213 27.397 1.00 59.03 115 ILE A C 1
ATOM 872 O O . ILE A 1 115 ? -22.886 -15.475 26.909 1.00 59.03 115 ILE A O 1
ATOM 876 N N . PRO A 1 116 ? -22.165 -17.545 27.420 1.00 63.09 116 PRO A N 1
ATOM 877 C CA . PRO A 1 116 ? -23.465 -18.156 27.208 1.00 63.09 116 PRO A CA 1
ATOM 878 C C . PRO A 1 116 ? -24.448 -17.571 28.234 1.00 63.09 116 PRO A C 1
ATOM 880 O O . PRO A 1 116 ? -24.100 -17.490 29.414 1.00 63.09 116 PRO A O 1
ATOM 883 N N . PRO A 1 117 ? -25.653 -17.133 27.836 1.00 62.00 117 PRO A N 1
ATOM 884 C CA . PRO A 1 117 ? -26.629 -16.650 28.800 1.00 62.00 117 PRO A CA 1
ATOM 885 C C . PRO A 1 117 ? -26.991 -17.794 29.752 1.00 62.00 117 PRO A C 1
ATOM 887 O O . PRO A 1 117 ? -27.666 -18.747 29.367 1.00 62.00 117 PRO A O 1
ATOM 890 N N . VAL A 1 118 ? -26.534 -17.704 31.001 1.00 59.72 118 VAL A N 1
ATOM 891 C CA . VAL A 1 118 ? -26.885 -18.668 32.044 1.00 59.72 118 VAL A CA 1
ATOM 892 C C . VAL A 1 118 ? -28.276 -18.302 32.563 1.00 59.72 118 VAL A C 1
ATOM 894 O O . VAL A 1 118 ? -28.423 -17.513 33.494 1.00 59.72 118 VAL A O 1
ATOM 897 N N . GLN A 1 119 ? -29.319 -18.838 31.926 1.00 57.72 119 GLN A N 1
ATOM 898 C CA . GLN A 1 119 ? -30.675 -18.790 32.471 1.00 57.72 119 GLN A CA 1
ATOM 899 C C . GLN A 1 119 ? -30.823 -19.901 33.507 1.00 57.72 119 GLN A C 1
ATOM 901 O O . GLN A 1 119 ? -31.081 -21.055 33.174 1.00 57.72 119 GLN A O 1
ATOM 906 N N . VAL A 1 120 ? -30.647 -19.547 34.776 1.00 58.34 120 VAL A N 1
ATOM 907 C CA . VAL A 1 120 ? -31.002 -20.436 35.881 1.00 58.34 120 VAL A CA 1
ATOM 908 C C . VAL A 1 120 ? -32.484 -20.235 36.176 1.00 58.34 120 VAL A C 1
ATOM 910 O O . VAL A 1 120 ? -32.911 -19.124 36.487 1.00 58.34 120 VAL A O 1
ATOM 913 N N . GLY A 1 121 ? -33.286 -21.289 36.017 1.00 55.22 121 GLY A N 1
ATOM 914 C CA . GLY A 1 121 ? -34.716 -21.240 36.316 1.00 55.22 121 GLY A CA 1
ATOM 915 C C . GLY A 1 121 ? -34.974 -21.008 37.814 1.00 55.22 121 GLY A C 1
ATOM 916 O O . GLY A 1 121 ? -34.197 -21.497 38.636 1.00 55.22 121 GLY A O 1
ATOM 917 N N . PRO A 1 122 ? -36.075 -20.330 38.187 1.00 55.25 122 PRO A N 1
ATOM 918 C CA . PRO A 1 122 ? -36.332 -19.863 39.556 1.00 55.25 122 PRO A CA 1
ATOM 919 C C . PRO A 1 122 ? -36.438 -20.962 40.632 1.00 55.25 122 PRO A C 1
ATOM 921 O O . PRO A 1 122 ? -36.438 -20.635 41.808 1.00 55.25 122 PRO A O 1
ATOM 924 N N . ASN A 1 123 ? -36.490 -22.246 40.250 1.00 58.09 123 ASN A N 1
ATOM 925 C CA . ASN A 1 123 ? -36.614 -23.393 41.162 1.00 58.09 123 ASN A CA 1
ATOM 926 C C . ASN A 1 123 ? -35.559 -24.496 40.920 1.00 58.09 123 ASN A C 1
ATOM 928 O O . ASN A 1 123 ? -35.745 -25.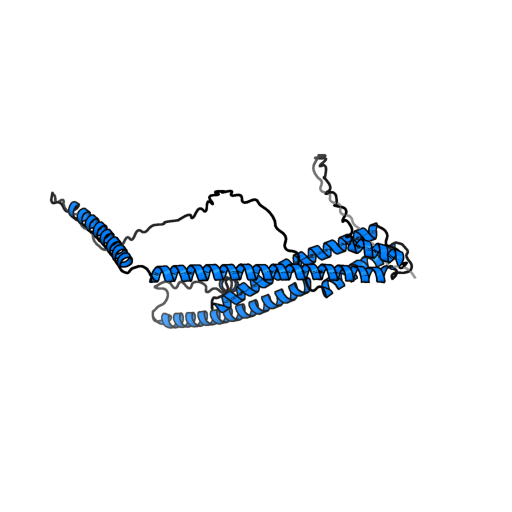623 41.371 1.00 58.09 123 ASN A O 1
ATOM 932 N N . ALA A 1 124 ? -34.493 -24.230 40.154 1.00 58.28 124 ALA A N 1
ATOM 933 C CA . ALA A 1 124 ? -33.545 -25.279 39.750 1.00 58.28 124 ALA A CA 1
ATOM 934 C C . ALA A 1 124 ? -32.530 -25.663 40.845 1.00 58.28 124 ALA A C 1
ATOM 936 O O . ALA A 1 124 ? -31.985 -26.763 40.814 1.00 58.28 124 ALA A O 1
ATOM 937 N N . PHE A 1 125 ? -32.285 -24.777 41.811 1.00 56.59 125 PHE A N 1
ATOM 938 C CA . PHE A 1 125 ? -31.288 -24.962 42.859 1.00 56.59 125 PHE A CA 1
ATOM 939 C C . PHE A 1 125 ? -31.862 -24.478 44.198 1.00 56.59 125 PHE A C 1
ATOM 941 O O . PHE A 1 125 ? -32.464 -23.409 44.260 1.00 56.59 125 PHE A O 1
ATOM 948 N N . GLY A 1 126 ? -31.732 -25.280 45.259 1.00 58.41 126 GLY A N 1
ATOM 949 C CA . GLY A 1 126 ? -32.091 -24.857 46.618 1.00 58.41 126 GLY A CA 1
ATOM 950 C C . GLY A 1 126 ? -31.179 -23.729 47.121 1.00 58.41 126 GLY A C 1
ATOM 951 O O . GLY A 1 126 ? -30.116 -23.494 46.550 1.00 58.41 126 GLY A O 1
ATOM 952 N N . VAL A 1 127 ? -31.573 -23.060 48.213 1.00 59.47 127 VAL A N 1
ATOM 953 C CA . VAL A 1 127 ? -30.866 -21.910 48.832 1.00 59.47 127 VAL A CA 1
ATOM 954 C C . VAL A 1 127 ? -29.369 -22.181 49.086 1.00 59.47 127 VAL A C 1
ATOM 956 O O . VAL A 1 127 ? -28.554 -21.266 49.051 1.00 59.47 127 VAL A O 1
ATOM 959 N N . GLU A 1 128 ? -28.982 -23.444 49.268 1.00 60.81 128 GLU A N 1
ATOM 960 C CA . GLU A 1 128 ? -27.592 -23.876 49.483 1.00 60.81 128 GLU A CA 1
ATOM 961 C C . GLU A 1 128 ? -26.677 -23.730 48.252 1.00 60.81 128 GLU A C 1
ATOM 963 O O . GLU A 1 128 ? -25.458 -23.693 48.395 1.00 60.81 128 GLU A O 1
ATOM 968 N N . LEU A 1 129 ? -27.236 -23.617 47.043 1.00 65.62 129 LEU A N 1
ATOM 969 C CA . LEU A 1 129 ? -26.481 -23.533 45.786 1.00 65.62 129 LEU A CA 1
ATOM 970 C C . LEU A 1 129 ? -26.356 -22.108 45.227 1.00 65.62 129 LEU A C 1
ATOM 972 O O . LEU A 1 129 ? -25.586 -21.900 44.291 1.00 65.62 129 LEU A O 1
ATOM 976 N N . GLU A 1 130 ? -27.044 -21.117 45.804 1.00 70.38 130 GLU A N 1
ATOM 977 C CA . GLU A 1 130 ? -26.827 -19.702 45.467 1.00 70.38 130 GLU A CA 1
ATOM 978 C C . GLU A 1 130 ? -25.373 -19.228 45.651 1.00 70.38 130 GLU A C 1
ATOM 980 O O . GLU A 1 130 ? -24.858 -18.600 44.722 1.00 70.38 130 GLU A O 1
ATOM 985 N N . PRO A 1 131 ? -24.670 -19.522 46.768 1.00 76.75 131 PRO A N 1
ATOM 986 C CA . PRO A 1 131 ? -23.279 -19.093 46.927 1.00 76.75 131 PRO A CA 1
ATOM 987 C C . PRO A 1 131 ? -22.347 -19.754 45.903 1.00 76.75 131 PRO A C 1
ATOM 989 O O . PRO A 1 131 ? -21.514 -19.070 45.316 1.00 76.75 131 PRO A O 1
ATOM 992 N N . ALA A 1 132 ? -22.545 -21.043 45.604 1.00 76.19 132 ALA A N 1
ATOM 993 C CA . ALA A 1 132 ? -21.778 -21.747 44.574 1.00 76.19 132 ALA A CA 1
ATOM 994 C C . ALA A 1 132 ? -22.054 -21.193 43.162 1.00 76.19 132 ALA A C 1
ATOM 996 O O . ALA A 1 132 ? -21.148 -21.097 42.335 1.00 76.19 132 ALA A O 1
ATOM 997 N N . LEU A 1 133 ? -23.297 -20.788 42.876 1.00 76.38 133 LEU A N 1
ATOM 998 C CA . LEU A 1 133 ? -23.661 -20.139 41.617 1.00 76.38 133 LEU A CA 1
ATOM 999 C C . LEU A 1 133 ? -23.053 -18.733 41.501 1.00 76.38 133 LEU A C 1
ATOM 1001 O O . LEU A 1 133 ? -22.632 -18.345 40.411 1.00 76.38 133 LEU A O 1
ATOM 1005 N N . ALA A 1 134 ? -23.021 -17.965 42.591 1.00 79.19 134 ALA A N 1
ATOM 1006 C CA . ALA A 1 134 ? -22.380 -16.653 42.630 1.00 79.19 134 ALA A CA 1
ATOM 1007 C C . ALA A 1 134 ? -20.861 -16.765 42.420 1.00 79.19 134 ALA A C 1
ATOM 1009 O O . ALA A 1 134 ? -20.317 -16.053 41.579 1.00 79.19 134 ALA A O 1
ATOM 1010 N N . GLU A 1 135 ? -20.206 -17.716 43.092 1.00 83.06 135 GLU A N 1
ATOM 1011 C CA . GLU A 1 135 ? -18.779 -18.007 42.919 1.00 83.06 135 GLU A CA 1
ATOM 1012 C C . GLU A 1 135 ? -18.463 -18.449 41.481 1.00 83.06 135 GLU A C 1
ATOM 1014 O O . GLU A 1 135 ? -17.558 -17.913 40.844 1.00 83.06 135 GLU A O 1
ATOM 1019 N N . ALA A 1 136 ? -19.259 -19.358 40.907 1.00 79.19 136 ALA A N 1
ATOM 1020 C CA . ALA A 1 136 ? -19.087 -19.790 39.520 1.00 79.19 136 ALA A CA 1
ATOM 1021 C C . ALA A 1 136 ? -19.276 -18.639 38.514 1.00 79.19 136 ALA A C 1
ATOM 1023 O O . ALA A 1 136 ? -18.560 -18.572 37.513 1.00 79.19 136 ALA A O 1
ATOM 1024 N N . LYS A 1 137 ? -20.214 -17.716 38.776 1.00 81.25 137 LYS A N 1
ATOM 1025 C CA . LYS A 1 137 ? -20.383 -16.495 37.972 1.00 81.25 137 LYS A CA 1
ATOM 1026 C C . LYS A 1 137 ? -19.167 -15.582 38.081 1.00 81.25 137 LYS A C 1
ATOM 1028 O O . LYS A 1 137 ? -18.695 -15.106 37.054 1.00 81.25 137 LYS A O 1
ATOM 1033 N N . GLU A 1 138 ? -18.638 -15.370 39.282 1.00 85.81 138 GLU A N 1
ATOM 1034 C CA . GLU A 1 138 ? -17.456 -14.531 39.491 1.00 85.81 138 GLU A CA 1
ATOM 1035 C C . GLU A 1 138 ? -16.215 -15.110 38.790 1.00 85.81 138 GLU A C 1
ATOM 1037 O O . GLU A 1 138 ? -15.500 -14.383 38.092 1.00 85.81 138 GLU A O 1
ATOM 1042 N N . ILE A 1 139 ? -15.993 -16.425 38.904 1.00 84.94 139 ILE A N 1
ATOM 1043 C CA . ILE A 1 139 ? -14.918 -17.135 38.196 1.00 84.94 139 ILE A CA 1
ATOM 1044 C C . ILE A 1 139 ? -15.092 -16.978 36.681 1.00 84.94 139 ILE A C 1
ATOM 1046 O O . ILE A 1 139 ? -14.156 -16.562 35.997 1.00 84.94 139 ILE A O 1
ATOM 1050 N N . ALA A 1 140 ? -16.298 -17.222 36.156 1.00 80.94 140 ALA A N 1
ATOM 1051 C CA . ALA A 1 140 ? -16.577 -17.070 34.731 1.00 80.94 140 ALA A CA 1
ATOM 1052 C C . ALA A 1 140 ? -16.324 -15.631 34.248 1.00 80.94 140 ALA A C 1
ATOM 1054 O O . ALA A 1 140 ? -15.657 -15.417 33.236 1.00 80.94 140 ALA A O 1
ATOM 1055 N N . GLU A 1 141 ? -16.798 -14.622 34.981 1.00 83.88 141 GLU A N 1
ATOM 1056 C CA . GLU A 1 141 ? -16.562 -13.213 34.654 1.00 83.88 141 GLU A CA 1
ATOM 1057 C C . GLU A 1 141 ? -15.075 -12.840 34.672 1.00 83.88 141 GLU A C 1
ATOM 1059 O O . GLU A 1 141 ? -14.630 -12.024 33.857 1.00 83.88 141 GLU A O 1
ATOM 1064 N N . LYS A 1 142 ? -14.293 -13.412 35.593 1.00 86.88 142 LYS A N 1
ATOM 1065 C CA . LYS A 1 142 ? -12.841 -13.220 35.658 1.00 86.88 142 LYS A CA 1
ATOM 1066 C C . LYS A 1 142 ? -12.140 -13.856 34.459 1.00 86.88 142 LYS A C 1
ATOM 1068 O O . LYS A 1 142 ? -11.296 -13.207 33.836 1.00 86.88 142 LYS A O 1
ATOM 1073 N N . ASP A 1 143 ? -12.506 -15.080 34.100 1.00 84.38 143 ASP A N 1
ATOM 1074 C CA . ASP A 1 143 ? -11.936 -15.786 32.950 1.00 84.38 143 ASP A CA 1
ATOM 1075 C C . ASP A 1 143 ? -12.251 -15.062 31.641 1.00 84.38 143 ASP A C 1
ATOM 1077 O O . ASP A 1 143 ? -11.376 -14.879 30.794 1.00 84.38 143 ASP A O 1
ATOM 1081 N N . ILE A 1 144 ? -13.470 -14.542 31.506 1.00 84.69 144 ILE A N 1
ATOM 1082 C CA . ILE A 1 144 ? -13.883 -13.739 30.354 1.00 84.69 144 ILE A CA 1
ATOM 1083 C C . ILE A 1 144 ? -13.098 -12.434 30.279 1.00 84.69 144 ILE A C 1
ATOM 1085 O O . ILE A 1 144 ? -12.626 -12.077 29.201 1.00 84.69 144 ILE A O 1
ATOM 1089 N N . ARG A 1 145 ? -12.888 -11.737 31.401 1.00 85.94 145 ARG A N 1
ATOM 1090 C CA . ARG A 1 145 ? -12.034 -10.538 31.431 1.00 85.94 145 ARG A CA 1
ATOM 1091 C C . ARG A 1 145 ? -10.608 -10.857 30.980 1.00 85.94 145 ARG A C 1
ATOM 1093 O O . ARG A 1 145 ? -10.060 -10.135 30.146 1.00 85.94 145 ARG A O 1
ATOM 1100 N N . THR A 1 146 ? -10.038 -11.962 31.456 1.00 88.38 146 THR A N 1
ATOM 1101 C CA . THR A 1 146 ? -8.714 -12.443 31.030 1.00 88.38 146 THR A CA 1
ATOM 1102 C C . THR A 1 146 ? -8.682 -12.765 29.532 1.00 88.38 146 THR A C 1
ATOM 1104 O O . THR A 1 146 ? -7.762 -12.345 28.823 1.00 88.38 146 THR A O 1
ATOM 1107 N N . ALA A 1 147 ? -9.701 -13.459 29.019 1.00 85.12 147 ALA A N 1
ATOM 1108 C CA . ALA A 1 147 ? -9.824 -13.815 27.609 1.00 85.12 147 ALA A CA 1
ATOM 1109 C C . ALA A 1 147 ? -9.976 -12.578 26.710 1.00 85.12 147 ALA A C 1
ATOM 1111 O O . ALA A 1 147 ? -9.320 -12.492 25.670 1.00 85.12 147 ALA A O 1
ATOM 1112 N N . VAL A 1 148 ? -10.776 -11.591 27.124 1.00 87.75 148 VAL A N 1
ATOM 1113 C CA . VAL A 1 148 ? -10.929 -10.300 26.436 1.00 87.75 148 VAL A CA 1
ATOM 1114 C C . VAL A 1 148 ? -9.602 -9.547 26.404 1.00 87.75 148 VAL A C 1
ATOM 1116 O O . VAL A 1 148 ? -9.197 -9.090 25.334 1.00 87.75 148 VAL A O 1
ATOM 1119 N N . ALA A 1 149 ? -8.895 -9.448 27.533 1.00 87.75 149 ALA A N 1
ATOM 1120 C CA . ALA A 1 149 ? -7.598 -8.775 27.606 1.00 87.75 149 ALA A CA 1
ATOM 1121 C C . ALA A 1 149 ? -6.560 -9.441 26.685 1.00 87.75 149 ALA A C 1
ATOM 1123 O O . ALA A 1 149 ? -5.872 -8.767 25.916 1.00 87.75 149 ALA A O 1
ATOM 1124 N N . SER A 1 150 ? -6.505 -10.773 26.700 1.00 88.06 150 SER A N 1
ATOM 1125 C CA . SER A 1 150 ? -5.577 -11.562 25.881 1.00 88.06 150 SER A CA 1
ATOM 1126 C C . SER A 1 150 ? -5.897 -11.446 24.389 1.00 88.06 150 SER A C 1
ATOM 1128 O O . SER A 1 150 ? -5.005 -11.195 23.580 1.00 88.06 150 SER A O 1
ATOM 1130 N N . SER A 1 151 ? -7.179 -11.545 24.025 1.00 88.50 151 SER A N 1
ATOM 1131 C CA . SER A 1 151 ? -7.655 -11.390 22.642 1.00 88.50 151 SER A CA 1
ATOM 1132 C C . SER A 1 151 ? -7.383 -9.987 22.109 1.00 88.50 151 SER A C 1
ATOM 1134 O O . SER A 1 151 ? -6.951 -9.818 20.972 1.00 88.50 151 SER A O 1
ATOM 1136 N N . THR A 1 152 ? -7.592 -8.972 22.947 1.00 89.94 152 THR A N 1
ATOM 1137 C CA . THR A 1 152 ? -7.311 -7.575 22.614 1.00 89.94 152 THR A CA 1
ATOM 1138 C C . THR A 1 152 ? -5.829 -7.360 22.328 1.00 89.94 152 THR A C 1
ATOM 1140 O O . THR A 1 152 ? -5.482 -6.764 21.307 1.00 89.94 152 THR A O 1
ATOM 1143 N N . LYS A 1 153 ? -4.951 -7.884 23.193 1.00 91.50 153 LYS A N 1
ATOM 1144 C CA . LYS A 1 153 ? -3.499 -7.807 23.006 1.00 91.50 153 LYS A CA 1
ATOM 1145 C C . LYS A 1 153 ? -3.069 -8.495 21.709 1.00 91.50 153 LYS A C 1
ATOM 1147 O O . LYS A 1 153 ? -2.397 -7.873 20.891 1.00 91.50 153 LYS A O 1
ATOM 1152 N N . TYR A 1 154 ? -3.524 -9.729 21.490 1.00 90.81 154 TYR A N 1
ATOM 1153 C CA . TYR A 1 154 ? -3.234 -10.486 20.271 1.00 90.81 154 TYR A CA 1
ATOM 1154 C C . TYR A 1 154 ? -3.670 -9.735 19.005 1.00 90.81 154 TYR A C 1
ATOM 1156 O O . TYR A 1 154 ? -2.899 -9.608 18.056 1.00 90.81 154 TYR A O 1
ATOM 1164 N N . LEU A 1 155 ? -4.890 -9.189 18.986 1.00 91.00 155 LEU A N 1
ATOM 1165 C CA . LEU A 1 155 ? -5.394 -8.449 17.829 1.00 91.00 155 LEU A CA 1
ATOM 1166 C C . LEU A 1 155 ? -4.635 -7.143 17.590 1.00 91.00 155 LEU A C 1
ATOM 1168 O O . LEU A 1 155 ? -4.395 -6.795 16.437 1.00 91.00 155 LEU A O 1
ATOM 1172 N N . SER A 1 156 ? -4.228 -6.437 18.647 1.00 90.31 156 SER A N 1
ATOM 1173 C CA . SER A 1 156 ? -3.389 -5.239 18.527 1.00 90.31 156 SER A CA 1
ATOM 1174 C C . SER A 1 156 ? -2.046 -5.548 17.847 1.00 90.31 156 SER A C 1
ATOM 1176 O O . SER A 1 156 ? -1.643 -4.879 16.885 1.00 90.31 156 SER A O 1
ATOM 1178 N N . GLU A 1 157 ? -1.383 -6.623 18.283 1.00 92.62 157 GLU A N 1
ATOM 1179 C CA . GLU A 1 157 ? -0.140 -7.115 17.679 1.00 92.62 157 GLU A CA 1
ATOM 1180 C C . GLU A 1 157 ? -0.363 -7.559 16.224 1.00 92.62 157 GLU A C 1
ATOM 1182 O O . GLU A 1 157 ? 0.408 -7.195 15.331 1.00 92.62 157 GLU A O 1
ATOM 1187 N N . LEU A 1 158 ? -1.467 -8.262 15.952 1.00 91.19 158 LEU A N 1
ATOM 1188 C CA . LEU A 1 158 ? -1.840 -8.703 14.609 1.00 91.19 158 LEU A CA 1
ATOM 1189 C C . LEU A 1 158 ? -2.070 -7.520 13.657 1.00 91.19 158 LEU A C 1
ATOM 1191 O O . LEU A 1 158 ? -1.526 -7.515 12.554 1.00 91.19 158 LEU A O 1
ATOM 1195 N N . TYR A 1 159 ? -2.828 -6.497 14.065 1.00 91.56 159 TYR A N 1
ATOM 1196 C CA . TYR A 1 159 ? -3.043 -5.295 13.252 1.00 91.56 159 TYR A CA 1
ATOM 1197 C C . TYR A 1 159 ? -1.731 -4.565 12.955 1.00 91.56 159 TYR A C 1
ATOM 1199 O O . TYR A 1 159 ? -1.525 -4.097 11.832 1.00 91.56 159 TYR A O 1
ATOM 1207 N N . THR A 1 160 ? -0.826 -4.499 13.931 1.00 91.88 160 THR A N 1
ATOM 1208 C CA . THR A 1 160 ? 0.505 -3.901 13.762 1.00 91.88 160 THR A CA 1
ATOM 1209 C C . THR A 1 160 ? 1.361 -4.694 12.771 1.00 91.88 160 THR A C 1
ATOM 1211 O O . THR A 1 160 ? 1.989 -4.106 11.884 1.00 91.88 160 THR A O 1
ATOM 1214 N N . SER A 1 161 ? 1.336 -6.025 12.860 1.00 91.50 161 SER A N 1
ATOM 1215 C CA . SER A 1 161 ? 2.042 -6.919 11.937 1.00 91.50 161 SER A CA 1
ATOM 1216 C C . SER A 1 161 ? 1.491 -6.816 10.510 1.00 91.50 161 SER A C 1
ATOM 1218 O O . SER A 1 161 ? 2.250 -6.585 9.567 1.00 91.50 161 SER A O 1
ATOM 1220 N N . ILE A 1 162 ? 0.162 -6.857 10.343 1.00 88.94 162 ILE A N 1
ATOM 1221 C CA . ILE A 1 162 ? -0.504 -6.677 9.043 1.00 88.94 162 ILE A CA 1
ATOM 1222 C C . ILE A 1 162 ? -0.131 -5.324 8.437 1.00 88.94 162 ILE A C 1
ATOM 1224 O O . ILE A 1 162 ? 0.226 -5.253 7.262 1.00 88.94 162 ILE A O 1
ATOM 1228 N N . LEU A 1 163 ? -0.186 -4.243 9.217 1.00 89.94 163 LEU A N 1
ATOM 1229 C CA . LEU A 1 163 ? 0.156 -2.917 8.712 1.00 89.94 163 LEU A CA 1
ATOM 1230 C C . LEU A 1 163 ? 1.621 -2.847 8.263 1.00 89.94 163 LEU A C 1
ATOM 1232 O O . LEU A 1 163 ? 1.905 -2.271 7.215 1.00 89.94 163 LEU A O 1
ATOM 1236 N N . THR A 1 164 ? 2.536 -3.460 9.014 1.00 89.69 164 THR A N 1
ATOM 1237 C CA . THR A 1 164 ? 3.958 -3.558 8.648 1.00 89.69 164 THR A CA 1
ATOM 1238 C C . THR A 1 164 ? 4.149 -4.334 7.345 1.00 89.69 164 THR A C 1
ATOM 1240 O O . THR A 1 164 ? 4.794 -3.833 6.425 1.00 89.69 164 THR A O 1
ATOM 1243 N N . ALA A 1 165 ? 3.521 -5.504 7.210 1.00 87.62 165 ALA A N 1
ATOM 1244 C CA . ALA A 1 165 ? 3.604 -6.321 6.002 1.00 87.62 165 ALA A CA 1
ATOM 1245 C C . ALA A 1 165 ? 3.047 -5.594 4.766 1.00 87.62 165 ALA A C 1
ATOM 1247 O O . ALA A 1 165 ? 3.661 -5.589 3.702 1.00 87.62 165 ALA A O 1
ATOM 1248 N N . VAL A 1 166 ? 1.904 -4.916 4.900 1.00 88.44 166 VAL A N 1
ATOM 1249 C CA . VAL A 1 166 ? 1.286 -4.182 3.785 1.00 88.44 166 VAL A CA 1
ATOM 1250 C C . VAL A 1 166 ? 2.080 -2.911 3.445 1.00 88.44 166 VAL A C 1
ATOM 1252 O O . VAL A 1 166 ? 2.098 -2.501 2.286 1.00 88.44 166 VAL A O 1
ATOM 1255 N N . ARG A 1 167 ? 2.796 -2.306 4.405 1.00 89.25 167 ARG A N 1
ATOM 1256 C CA . ARG A 1 167 ? 3.718 -1.185 4.142 1.00 89.25 167 ARG A CA 1
ATOM 1257 C C . ARG A 1 167 ? 4.899 -1.587 3.260 1.00 89.25 167 ARG A C 1
ATOM 1259 O O . ARG A 1 167 ? 5.311 -0.780 2.433 1.00 89.25 167 ARG A O 1
ATOM 1266 N N . LEU A 1 168 ? 5.389 -2.823 3.363 1.00 86.38 168 LEU A N 1
ATOM 1267 C CA . LEU A 1 168 ? 6.442 -3.324 2.471 1.00 86.38 168 LEU A CA 1
ATOM 1268 C C . LEU A 1 168 ? 5.992 -3.358 1.001 1.00 86.38 168 LEU A C 1
ATOM 1270 O O . LEU A 1 168 ? 6.799 -3.121 0.109 1.00 86.38 168 LEU A O 1
ATOM 1274 N N . LEU A 1 169 ? 4.697 -3.564 0.737 1.00 86.88 169 LEU A N 1
ATOM 1275 C CA . LEU A 1 169 ? 4.143 -3.568 -0.626 1.00 86.88 169 LEU A CA 1
ATOM 1276 C C . LEU A 1 169 ? 4.108 -2.179 -1.284 1.00 86.88 169 LEU A C 1
ATOM 1278 O O . LEU A 1 169 ? 3.929 -2.088 -2.495 1.00 86.88 169 LEU A O 1
ATOM 1282 N N . VAL A 1 170 ? 4.250 -1.107 -0.502 1.00 91.94 170 VAL A N 1
ATOM 1283 C CA . VAL A 1 170 ? 4.335 0.281 -0.998 1.00 91.94 170 VAL A CA 1
ATOM 1284 C C . VAL A 1 170 ? 5.713 0.898 -0.759 1.00 91.94 170 VAL A C 1
ATOM 1286 O O . VAL A 1 170 ? 5.900 2.103 -0.933 1.00 91.94 170 VAL A O 1
ATOM 1289 N N . HIS A 1 171 ? 6.677 0.085 -0.331 1.00 92.25 171 HIS A N 1
ATOM 1290 C CA . HIS A 1 171 ? 8.046 0.515 -0.123 1.00 92.25 171 HIS A CA 1
ATOM 1291 C C . HIS A 1 171 ? 8.739 0.636 -1.485 1.00 92.25 171 HIS A C 1
ATOM 1293 O O . HIS A 1 171 ? 9.041 -0.374 -2.124 1.00 92.25 171 HIS A O 1
ATOM 1299 N N . VAL A 1 172 ? 8.964 1.875 -1.936 1.00 93.31 172 VAL A N 1
ATOM 1300 C CA . VAL A 1 172 ? 9.448 2.180 -3.296 1.00 93.31 172 VAL A CA 1
ATOM 1301 C C . VAL A 1 172 ? 10.708 1.390 -3.664 1.00 93.31 172 VAL A C 1
ATOM 1303 O O . VAL A 1 172 ? 10.669 0.728 -4.701 1.00 93.31 172 VAL A O 1
ATOM 1306 N N . PRO A 1 173 ? 11.767 1.332 -2.829 1.00 93.62 173 PRO A N 1
ATOM 1307 C CA . PRO A 1 173 ? 12.953 0.541 -3.161 1.00 93.62 173 PRO A CA 1
ATOM 1308 C C . PRO A 1 173 ? 12.654 -0.941 -3.415 1.00 93.62 173 PRO A C 1
ATOM 1310 O O . PRO A 1 173 ? 13.186 -1.528 -4.350 1.00 93.62 173 PRO A O 1
ATOM 1313 N N . THR A 1 174 ? 11.764 -1.545 -2.625 1.00 92.75 174 THR A N 1
ATOM 1314 C CA . THR A 1 174 ? 11.412 -2.968 -2.762 1.00 92.75 174 THR A CA 1
ATOM 1315 C C . THR A 1 174 ? 10.629 -3.217 -4.045 1.00 92.75 174 THR A C 1
ATOM 1317 O O . THR A 1 174 ? 10.878 -4.186 -4.758 1.00 92.75 174 THR A O 1
ATOM 1320 N N . VAL A 1 175 ? 9.685 -2.331 -4.357 1.00 94.25 175 VAL A N 1
ATOM 1321 C CA . VAL A 1 175 ? 8.873 -2.415 -5.575 1.00 94.25 175 VAL A CA 1
ATOM 1322 C C . VAL A 1 175 ? 9.746 -2.216 -6.817 1.00 94.25 175 VAL A C 1
ATOM 1324 O O . VAL A 1 175 ? 9.640 -2.994 -7.764 1.00 94.25 175 VAL A O 1
ATOM 1327 N N . ALA A 1 176 ? 10.653 -1.240 -6.785 1.00 95.19 176 ALA A N 1
ATOM 1328 C CA . ALA A 1 176 ? 11.595 -0.971 -7.864 1.00 95.19 176 ALA A CA 1
ATOM 1329 C C . ALA A 1 176 ? 12.587 -2.125 -8.083 1.00 95.19 176 ALA A C 1
ATOM 1331 O O . ALA A 1 176 ? 12.884 -2.461 -9.226 1.00 95.19 176 ALA A O 1
ATOM 1332 N N . GLU A 1 177 ? 13.071 -2.769 -7.018 1.00 94.81 177 GLU A N 1
ATOM 1333 C CA . GLU A 1 177 ? 13.960 -3.934 -7.130 1.00 94.81 177 GLU A CA 1
ATOM 1334 C C . GLU A 1 177 ? 13.249 -5.142 -7.753 1.00 94.81 177 GLU A C 1
ATOM 1336 O O . GLU A 1 177 ? 13.771 -5.795 -8.660 1.00 94.81 177 GLU A O 1
ATOM 1341 N N . ASN A 1 178 ? 12.010 -5.400 -7.329 1.00 94.00 178 ASN A N 1
ATOM 1342 C CA . ASN A 1 178 ? 11.184 -6.451 -7.918 1.00 94.00 178 ASN A CA 1
ATOM 1343 C C . ASN A 1 178 ? 10.898 -6.175 -9.400 1.00 94.00 178 ASN A C 1
ATOM 1345 O O . ASN A 1 178 ? 10.913 -7.096 -10.217 1.00 94.00 178 ASN A O 1
ATOM 1349 N N . PHE A 1 179 ? 10.652 -4.914 -9.762 1.00 95.75 179 PHE A N 1
ATOM 1350 C CA . PHE A 1 179 ? 10.496 -4.511 -11.155 1.00 95.75 179 PHE A CA 1
ATOM 1351 C C . PHE A 1 179 ? 11.779 -4.739 -11.962 1.00 95.75 179 PHE A C 1
ATOM 1353 O O . PHE A 1 179 ? 11.715 -5.399 -12.997 1.00 95.75 179 PHE A O 1
ATOM 1360 N N . ALA A 1 180 ? 12.932 -4.282 -11.460 1.00 95.12 180 ALA A N 1
ATOM 1361 C CA . ALA A 1 180 ? 14.239 -4.474 -12.090 1.00 95.12 180 ALA A CA 1
ATOM 1362 C C . ALA A 1 180 ? 14.535 -5.962 -12.344 1.00 95.12 180 ALA A C 1
ATOM 1364 O O . ALA A 1 180 ? 14.914 -6.352 -13.447 1.00 95.12 180 ALA A O 1
ATOM 1365 N N . THR A 1 181 ? 14.253 -6.809 -11.352 1.00 95.31 181 THR A N 1
ATOM 1366 C CA . THR A 1 181 ? 14.387 -8.267 -11.471 1.00 95.31 181 THR A CA 1
ATOM 1367 C C . THR A 1 181 ? 13.491 -8.829 -12.580 1.00 95.31 181 THR A C 1
ATOM 1369 O O . THR A 1 181 ? 13.933 -9.658 -13.373 1.00 95.31 181 THR A O 1
ATOM 1372 N N . ARG A 1 182 ? 12.234 -8.368 -12.679 1.00 95.25 182 ARG A N 1
ATOM 1373 C CA . ARG A 1 182 ? 11.278 -8.831 -13.702 1.00 95.25 182 ARG A CA 1
ATOM 1374 C C . ARG A 1 182 ? 11.677 -8.412 -15.114 1.00 95.25 182 ARG A C 1
ATOM 1376 O O . ARG A 1 182 ? 11.599 -9.241 -16.018 1.00 95.25 182 ARG A O 1
ATOM 1383 N N . ILE A 1 183 ? 12.083 -7.156 -15.313 1.00 94.62 183 ILE A N 1
ATOM 1384 C CA . ILE A 1 183 ? 12.488 -6.677 -16.643 1.00 94.62 183 ILE A CA 1
ATOM 1385 C C . ILE A 1 183 ? 13.785 -7.336 -17.104 1.00 94.62 183 ILE A C 1
ATOM 1387 O O . ILE A 1 183 ? 13.865 -7.731 -18.266 1.00 94.62 183 ILE A O 1
ATOM 1391 N N . LYS A 1 184 ? 14.741 -7.548 -16.189 1.00 93.81 184 LYS A N 1
ATOM 1392 C CA . LYS A 1 184 ? 15.984 -8.260 -16.482 1.00 93.81 184 LYS A CA 1
ATOM 1393 C C . LYS A 1 184 ? 15.711 -9.713 -16.851 1.00 93.81 184 LYS A C 1
ATOM 1395 O O . LYS A 1 184 ? 16.093 -10.139 -17.929 1.00 93.81 184 LYS A O 1
ATOM 1400 N N . ALA A 1 185 ? 14.939 -10.439 -16.040 1.00 93.88 185 ALA A N 1
ATOM 1401 C CA . ALA A 1 185 ? 14.582 -11.827 -16.337 1.00 93.88 185 ALA A CA 1
ATOM 1402 C C . ALA A 1 185 ? 13.860 -11.983 -17.690 1.00 93.88 185 ALA A C 1
ATOM 1404 O O . ALA A 1 185 ? 14.110 -12.938 -18.431 1.00 93.88 185 ALA A O 1
ATOM 1405 N N . TYR A 1 186 ? 12.970 -11.043 -18.026 1.00 94.06 186 TYR A N 1
ATOM 1406 C CA . TYR A 1 186 ? 12.305 -11.028 -19.326 1.00 94.06 186 TYR A CA 1
ATOM 1407 C C . TYR A 1 186 ? 13.297 -10.780 -20.466 1.00 94.06 186 TYR A C 1
ATOM 1409 O O . TYR A 1 186 ? 13.320 -11.543 -21.431 1.00 94.06 186 TYR A O 1
ATOM 1417 N N . GLY A 1 187 ? 14.132 -9.747 -20.365 1.00 91.31 187 GLY A N 1
ATOM 1418 C CA . GLY A 1 187 ? 15.068 -9.428 -21.432 1.00 91.31 187 GLY A CA 1
ATOM 1419 C C . GLY A 1 187 ? 16.191 -10.456 -21.591 1.00 91.31 187 GLY A C 1
ATOM 1420 O O . GLY A 1 187 ? 16.496 -10.805 -22.725 1.00 91.31 187 GLY A O 1
ATOM 1421 N N . ASP A 1 188 ? 16.702 -11.045 -20.506 1.00 91.31 188 ASP A N 1
ATOM 1422 C CA . ASP A 1 188 ? 17.651 -12.171 -20.544 1.00 91.31 188 ASP A CA 1
ATOM 1423 C C . ASP A 1 188 ? 17.067 -13.357 -21.325 1.00 91.31 188 ASP A C 1
ATOM 1425 O O . ASP A 1 188 ? 17.751 -13.990 -22.131 1.00 91.31 188 ASP A O 1
ATOM 1429 N N . THR A 1 189 ? 15.774 -13.634 -21.124 1.00 91.88 189 THR A N 1
ATOM 1430 C CA . THR A 1 189 ? 15.048 -14.667 -21.873 1.00 91.88 189 THR A CA 1
ATOM 1431 C C . THR A 1 189 ? 14.981 -14.315 -23.358 1.00 91.88 189 THR A C 1
ATOM 1433 O O . THR A 1 189 ? 15.320 -15.146 -24.194 1.00 91.88 189 THR A O 1
ATOM 1436 N N . VAL A 1 190 ? 14.622 -13.074 -23.698 1.00 90.88 190 VAL A N 1
ATOM 1437 C CA . VAL A 1 190 ? 14.545 -12.617 -25.095 1.00 90.88 190 VAL A CA 1
ATOM 1438 C C . VAL A 1 190 ? 15.907 -12.658 -25.791 1.00 90.88 190 VAL A C 1
ATOM 1440 O O . VAL A 1 190 ? 15.989 -13.098 -26.936 1.00 90.88 190 VAL A O 1
ATOM 1443 N N . ILE A 1 191 ? 16.974 -12.211 -25.126 1.00 88.31 191 ILE A N 1
ATOM 1444 C CA . ILE A 1 191 ? 18.333 -12.209 -25.681 1.00 88.31 191 ILE A CA 1
ATOM 1445 C C . ILE A 1 191 ? 18.781 -13.643 -25.953 1.00 88.31 191 ILE A C 1
ATOM 1447 O O . ILE A 1 191 ? 19.230 -13.942 -27.060 1.00 88.31 191 ILE A O 1
ATOM 1451 N N . ARG A 1 192 ? 18.617 -14.536 -24.970 1.00 89.44 192 ARG A N 1
ATOM 1452 C CA . ARG A 1 192 ? 18.985 -15.949 -25.098 1.00 89.44 192 ARG A CA 1
ATOM 1453 C C . ARG A 1 192 ? 18.216 -16.628 -26.228 1.00 89.44 192 ARG A C 1
ATOM 1455 O O . ARG A 1 192 ? 18.826 -17.270 -27.079 1.00 89.44 192 ARG A O 1
ATOM 1462 N N . ASP A 1 193 ? 16.897 -16.474 -26.251 1.00 89.38 193 ASP A N 1
ATOM 1463 C CA . ASP A 1 193 ? 16.032 -17.145 -27.223 1.00 89.38 193 ASP A CA 1
ATOM 1464 C C . ASP A 1 193 ? 16.209 -16.551 -28.636 1.00 89.38 193 ASP A C 1
ATOM 1466 O O . ASP A 1 193 ? 16.049 -17.248 -29.637 1.00 89.38 193 ASP A O 1
ATOM 1470 N N . GLY A 1 194 ? 16.610 -15.279 -28.726 1.00 83.69 194 GLY A N 1
ATOM 1471 C CA . GLY A 1 194 ? 16.995 -14.602 -29.965 1.00 83.69 194 GLY A CA 1
ATOM 1472 C C . GLY A 1 194 ? 18.408 -14.928 -30.467 1.00 83.69 194 GLY A C 1
ATOM 1473 O O . GLY A 1 194 ? 18.820 -14.373 -31.485 1.00 83.69 194 GLY A O 1
ATOM 1474 N N . GLY A 1 195 ? 19.160 -15.792 -29.776 1.00 81.50 195 GLY A N 1
ATOM 1475 C CA . GLY A 1 195 ? 20.528 -16.171 -30.150 1.00 81.50 195 GLY A CA 1
ATOM 1476 C C . GLY A 1 195 ? 21.584 -15.094 -29.874 1.00 81.50 195 GLY A C 1
ATOM 1477 O O . GLY A 1 195 ? 22.664 -15.124 -30.463 1.00 81.50 195 GLY A O 1
ATOM 1478 N N . GLY A 1 196 ? 21.282 -14.125 -29.008 1.00 78.88 196 GLY A N 1
ATOM 1479 C CA . GLY A 1 196 ? 22.222 -13.093 -28.588 1.00 78.88 196 GLY A CA 1
ATOM 1480 C C . GLY A 1 196 ? 23.339 -13.660 -27.710 1.00 78.88 196 GLY A C 1
ATOM 1481 O O . GLY A 1 196 ? 23.097 -14.465 -26.814 1.00 78.88 196 GLY A O 1
ATOM 1482 N N . SER A 1 197 ? 24.574 -13.226 -27.964 1.00 71.62 197 SER A N 1
ATOM 1483 C CA . SER A 1 197 ? 25.768 -13.685 -27.241 1.00 71.62 197 SER A CA 1
ATOM 1484 C C . SER A 1 197 ? 26.067 -12.894 -25.965 1.00 71.62 197 SER A C 1
ATOM 1486 O O . SER A 1 197 ? 26.836 -13.364 -25.132 1.00 71.62 197 SER A O 1
ATOM 1488 N N . ASP A 1 198 ? 25.497 -11.695 -25.822 1.00 84.38 198 ASP A N 1
ATOM 1489 C CA . ASP A 1 198 ? 25.741 -10.792 -24.696 1.00 84.38 198 ASP A CA 1
ATOM 1490 C C . ASP A 1 198 ? 24.446 -10.557 -23.895 1.00 84.38 198 ASP A C 1
ATOM 1492 O O . ASP A 1 198 ? 23.580 -9.808 -24.355 1.00 84.38 198 ASP A O 1
ATOM 1496 N N . PRO A 1 199 ? 24.295 -11.175 -22.708 1.00 81.50 199 PRO A N 1
ATOM 1497 C CA . PRO A 1 199 ? 23.121 -10.989 -21.855 1.00 81.50 199 PRO A CA 1
ATOM 1498 C C . PRO A 1 199 ? 23.079 -9.607 -21.185 1.00 81.50 199 PRO A C 1
ATOM 1500 O O . PRO A 1 199 ? 22.030 -9.191 -20.709 1.00 81.50 199 PRO A O 1
ATOM 1503 N N . THR A 1 200 ? 24.196 -8.876 -21.159 1.00 88.19 200 THR A N 1
ATOM 1504 C CA . THR A 1 200 ? 24.318 -7.588 -20.454 1.00 88.19 200 THR A CA 1
ATOM 1505 C C . THR A 1 200 ? 24.003 -6.383 -21.335 1.00 88.19 200 THR A C 1
ATOM 1507 O O . THR A 1 200 ? 23.994 -5.246 -20.867 1.00 88.19 200 THR A O 1
ATOM 1510 N N . ILE A 1 201 ? 23.666 -6.620 -22.604 1.00 86.31 201 ILE A N 1
ATOM 1511 C CA . ILE A 1 201 ? 23.470 -5.585 -23.625 1.00 86.31 201 ILE A CA 1
ATOM 1512 C C . ILE A 1 201 ? 22.398 -4.537 -23.275 1.00 86.31 201 ILE A C 1
ATOM 1514 O O . ILE A 1 201 ? 22.410 -3.434 -23.824 1.00 86.31 201 ILE A O 1
ATOM 1518 N N . TRP A 1 202 ? 21.479 -4.867 -22.362 1.00 89.75 202 TRP A N 1
ATOM 1519 C CA . TRP A 1 202 ? 20.402 -3.991 -21.887 1.00 89.75 202 TRP A CA 1
ATOM 1520 C C . TRP A 1 202 ? 20.495 -3.647 -20.391 1.00 89.75 202 TRP A C 1
ATOM 1522 O O . TRP A 1 202 ? 19.579 -3.016 -19.870 1.00 89.75 202 TRP A O 1
ATOM 1532 N N . ASP A 1 203 ? 21.577 -4.008 -19.691 1.00 90.44 203 ASP A N 1
ATOM 1533 C CA . ASP A 1 203 ? 21.685 -3.784 -18.239 1.00 90.44 203 ASP A CA 1
ATOM 1534 C C . ASP A 1 203 ? 21.587 -2.297 -17.871 1.00 90.44 203 ASP A C 1
ATOM 1536 O O . ASP A 1 203 ? 20.813 -1.926 -16.987 1.00 90.44 203 ASP A O 1
ATOM 1540 N N . GLU A 1 204 ? 22.293 -1.432 -18.600 1.00 88.94 204 GLU A N 1
ATOM 1541 C CA . GLU A 1 204 ? 22.243 0.018 -18.378 1.00 88.94 204 GLU A CA 1
ATOM 1542 C C . GLU A 1 204 ? 20.841 0.590 -18.646 1.00 88.94 204 GLU A C 1
ATOM 1544 O O . GLU A 1 204 ? 20.336 1.417 -17.888 1.00 88.94 204 GLU A O 1
ATOM 1549 N N . LEU A 1 205 ? 20.146 0.072 -19.666 1.00 89.19 205 LEU A N 1
ATOM 1550 C CA . LEU A 1 205 ? 18.753 0.430 -19.922 1.00 89.19 205 LEU A CA 1
ATOM 1551 C C . LEU A 1 205 ? 17.862 0.043 -18.732 1.00 89.19 205 LEU A C 1
ATOM 1553 O O . LEU A 1 205 ? 17.043 0.850 -18.300 1.00 89.19 205 LEU A O 1
ATOM 1557 N N . TYR A 1 206 ? 18.013 -1.156 -18.162 1.00 91.75 206 TYR A N 1
ATOM 1558 C CA . TYR A 1 206 ? 17.216 -1.568 -17.001 1.00 91.75 206 TYR A CA 1
ATOM 1559 C C . TYR A 1 206 ? 17.455 -0.683 -15.778 1.00 91.75 206 TYR A C 1
ATOM 1561 O O . TYR A 1 206 ? 16.504 -0.394 -15.049 1.00 91.75 206 TYR A O 1
ATOM 1569 N N . VAL A 1 207 ? 18.696 -0.234 -15.562 1.00 91.88 207 VAL A N 1
ATOM 1570 C CA . VAL A 1 207 ? 19.035 0.718 -14.493 1.00 91.88 207 VAL A CA 1
ATOM 1571 C C . VAL A 1 207 ? 18.274 2.029 -14.689 1.00 91.88 207 VAL A C 1
ATOM 1573 O O . VAL A 1 207 ? 17.639 2.511 -13.748 1.00 91.88 207 VAL A O 1
ATOM 1576 N N . GLN A 1 208 ? 18.251 2.564 -15.911 1.00 90.31 208 GLN A N 1
ATOM 1577 C CA . GLN A 1 208 ? 17.521 3.796 -16.217 1.00 90.31 208 GLN A CA 1
ATOM 1578 C C . GLN A 1 208 ? 16.001 3.627 -16.094 1.00 90.31 208 GLN A C 1
ATOM 1580 O O . GLN A 1 208 ? 15.336 4.465 -15.486 1.00 90.31 208 GLN A O 1
ATOM 1585 N N . LEU A 1 209 ? 15.439 2.515 -16.578 1.00 92.00 209 LEU A N 1
ATOM 1586 C CA . LEU A 1 209 ? 14.007 2.220 -16.437 1.00 92.00 209 LEU A CA 1
ATOM 1587 C C . LEU A 1 209 ? 13.591 2.046 -14.970 1.00 92.00 209 LEU A C 1
ATOM 1589 O O . LEU A 1 209 ? 12.515 2.490 -14.567 1.00 92.00 209 LEU A O 1
ATOM 1593 N N . LYS A 1 210 ? 14.449 1.430 -14.148 1.00 94.50 210 LYS A N 1
ATOM 1594 C CA . LYS A 1 210 ? 14.254 1.348 -12.697 1.00 94.50 210 LYS A CA 1
ATOM 1595 C C . LYS A 1 210 ? 14.240 2.743 -12.074 1.00 94.50 210 LYS A C 1
ATOM 1597 O O . LYS A 1 210 ? 13.348 3.022 -11.279 1.00 94.50 210 LYS A O 1
ATOM 1602 N N . ALA A 1 211 ? 15.196 3.604 -12.422 1.00 93.19 211 ALA A N 1
ATOM 1603 C CA . ALA A 1 211 ? 15.271 4.967 -11.897 1.00 93.19 211 ALA A CA 1
ATOM 1604 C C . ALA A 1 211 ? 14.034 5.801 -12.276 1.00 93.19 211 ALA A C 1
ATOM 1606 O O . ALA A 1 211 ? 13.459 6.469 -11.416 1.00 93.19 211 ALA A O 1
ATOM 1607 N N . ALA A 1 212 ? 13.571 5.690 -13.524 1.00 92.38 212 ALA A N 1
ATOM 1608 C CA . ALA A 1 212 ? 12.335 6.324 -13.979 1.00 92.38 212 ALA A CA 1
ATOM 1609 C C . ALA A 1 212 ? 11.123 5.844 -13.169 1.00 92.38 212 ALA A C 1
ATOM 1611 O O . ALA A 1 212 ? 10.367 6.654 -12.636 1.00 92.38 212 ALA A O 1
ATOM 1612 N N . LEU A 1 213 ? 10.984 4.525 -12.983 1.00 94.44 213 LEU A N 1
ATOM 1613 C CA . LEU A 1 213 ? 9.912 3.974 -12.158 1.00 94.44 213 LEU A CA 1
ATOM 1614 C C . LEU A 1 213 ? 9.995 4.465 -10.704 1.00 94.44 213 LEU A C 1
ATOM 1616 O O . LEU A 1 213 ? 8.962 4.775 -10.121 1.00 94.44 213 LEU A O 1
ATOM 1620 N N . VAL A 1 214 ? 11.189 4.544 -10.106 1.00 95.44 214 VAL A N 1
ATOM 1621 C CA . VAL A 1 214 ? 11.363 5.077 -8.741 1.00 95.44 214 VAL A CA 1
ATOM 1622 C C . VAL A 1 214 ? 10.793 6.487 -8.644 1.00 95.44 214 VAL A C 1
ATOM 1624 O O . VAL A 1 214 ? 9.969 6.729 -7.764 1.00 95.44 214 VAL A O 1
ATOM 1627 N N . SER A 1 215 ? 11.159 7.373 -9.572 1.00 92.38 215 SER A N 1
ATOM 1628 C CA . SER A 1 215 ? 10.655 8.749 -9.596 1.00 92.38 215 SER A CA 1
ATOM 1629 C C . SER A 1 215 ? 9.126 8.794 -9.676 1.00 92.38 215 SER A C 1
ATOM 1631 O O . SER A 1 215 ? 8.473 9.465 -8.875 1.00 92.38 215 SER A O 1
ATOM 1633 N N . GLU A 1 216 ? 8.524 7.996 -10.560 1.00 93.06 216 GLU A N 1
ATOM 1634 C CA . GLU A 1 216 ? 7.066 7.920 -10.675 1.00 93.06 216 GLU A CA 1
ATOM 1635 C C . GLU A 1 216 ? 6.386 7.394 -9.397 1.00 93.06 216 GLU A C 1
ATOM 1637 O O . GLU A 1 216 ? 5.363 7.927 -8.956 1.00 93.06 216 GLU A O 1
ATOM 1642 N N . LEU A 1 217 ? 6.938 6.345 -8.779 1.00 94.38 217 LEU A N 1
ATOM 1643 C CA . LEU A 1 217 ? 6.403 5.773 -7.541 1.00 94.38 217 LEU A CA 1
ATOM 1644 C C . LEU A 1 217 ? 6.537 6.743 -6.358 1.00 94.38 217 LEU A C 1
ATOM 1646 O O . LEU A 1 217 ? 5.652 6.786 -5.497 1.00 94.38 217 LEU A O 1
ATOM 1650 N N . GLU A 1 218 ? 7.611 7.532 -6.313 1.00 93.50 218 GLU A N 1
ATOM 1651 C CA . GLU A 1 218 ? 7.802 8.605 -5.335 1.00 93.50 218 GLU A CA 1
ATOM 1652 C C . GLU A 1 218 ? 6.764 9.711 -5.507 1.00 93.50 218 GLU A C 1
ATOM 1654 O O . GLU A 1 218 ? 6.133 10.090 -4.517 1.00 93.50 218 GLU A O 1
ATOM 1659 N N . MET A 1 219 ? 6.497 10.153 -6.742 1.00 91.56 219 MET A N 1
ATOM 1660 C CA . MET A 1 219 ? 5.419 11.110 -7.014 1.00 91.56 219 MET A CA 1
ATOM 1661 C C . MET A 1 219 ? 4.059 10.570 -6.562 1.00 91.56 219 MET A C 1
ATOM 1663 O O . MET A 1 219 ? 3.326 11.251 -5.848 1.00 91.56 219 MET A O 1
ATOM 1667 N N . LEU A 1 220 ? 3.738 9.311 -6.877 1.00 91.00 220 LEU A N 1
ATOM 1668 C CA . LEU A 1 220 ? 2.4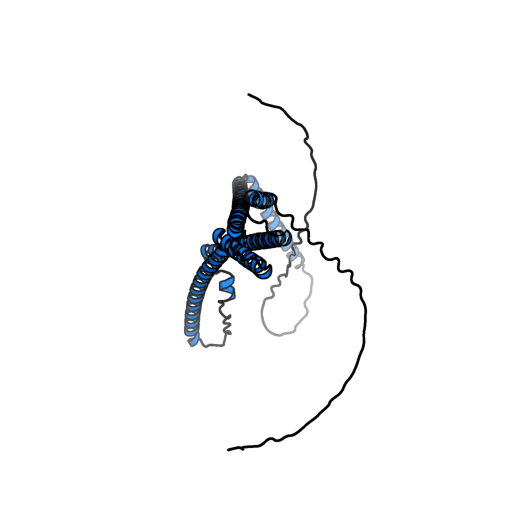87 8.685 -6.430 1.00 91.00 220 LEU A CA 1
ATOM 1669 C C . LEU A 1 220 ? 2.392 8.569 -4.903 1.00 91.00 220 LEU A C 1
ATOM 1671 O O . LEU A 1 220 ? 1.298 8.625 -4.334 1.00 91.00 220 LEU A O 1
ATOM 1675 N N . ASN A 1 221 ? 3.516 8.369 -4.215 1.00 88.50 221 ASN A N 1
ATOM 1676 C CA . ASN A 1 221 ? 3.556 8.391 -2.757 1.00 88.50 221 ASN A CA 1
ATOM 1677 C C . ASN A 1 221 ? 3.348 9.801 -2.204 1.00 88.50 221 ASN A C 1
ATOM 1679 O O . ASN A 1 221 ? 2.581 9.958 -1.250 1.00 88.50 221 ASN A O 1
ATOM 1683 N N . PHE A 1 222 ? 3.983 10.807 -2.804 1.00 89.06 222 PHE A N 1
ATOM 1684 C CA . PHE A 1 222 ? 3.806 12.207 -2.438 1.00 89.06 222 PHE A CA 1
ATOM 1685 C C . PHE A 1 222 ? 2.346 12.641 -2.604 1.00 89.06 222 PHE A C 1
ATOM 1687 O O . PHE A 1 222 ? 1.739 13.115 -1.642 1.00 89.06 222 PHE A O 1
ATOM 1694 N N . ASP A 1 223 ? 1.744 12.374 -3.764 1.00 86.56 223 ASP A N 1
ATOM 1695 C CA . ASP A 1 223 ? 0.339 12.677 -4.046 1.00 86.56 223 ASP A CA 1
ATOM 1696 C C . ASP A 1 223 ? -0.590 12.028 -3.020 1.00 86.56 223 ASP A C 1
ATOM 1698 O O . ASP A 1 223 ? -1.506 12.666 -2.494 1.00 86.56 223 ASP A O 1
ATOM 1702 N N . ARG A 1 224 ? -0.332 10.764 -2.664 1.00 85.81 224 ARG A N 1
ATOM 1703 C CA . ARG A 1 224 ? -1.110 10.072 -1.633 1.00 85.81 224 ARG A CA 1
ATOM 1704 C C . ARG A 1 224 ? -1.002 10.774 -0.282 1.00 85.81 224 ARG A C 1
ATOM 1706 O O . ARG A 1 224 ? -2.019 10.963 0.385 1.00 85.81 224 ARG A O 1
ATOM 1713 N N . VAL A 1 225 ? 0.212 11.114 0.149 1.00 86.00 225 VAL A N 1
ATOM 1714 C CA . VAL A 1 225 ? 0.441 11.798 1.431 1.00 86.00 225 VAL A CA 1
ATOM 1715 C C . VAL A 1 225 ? -0.246 13.163 1.432 1.00 86.00 225 VAL A C 1
ATOM 1717 O O . VAL A 1 225 ? -0.941 13.482 2.394 1.00 86.00 225 VAL A O 1
ATOM 1720 N N . ALA A 1 226 ? -0.157 13.916 0.335 1.00 85.62 226 ALA A N 1
ATOM 1721 C CA . ALA A 1 226 ? -0.836 15.197 0.175 1.00 85.62 226 ALA A CA 1
ATOM 1722 C C . ALA A 1 226 ? -2.369 15.063 0.249 1.00 85.62 226 ALA A C 1
ATOM 1724 O O . ALA A 1 226 ? -3.025 15.853 0.928 1.00 85.62 226 ALA A O 1
ATOM 1725 N N . ILE A 1 227 ? -2.957 14.044 -0.391 1.00 84.56 227 ILE A N 1
ATOM 1726 C CA . ILE A 1 227 ? -4.402 13.765 -0.313 1.00 84.56 227 ILE A CA 1
ATOM 1727 C C . ILE A 1 227 ? -4.824 13.438 1.123 1.00 84.56 227 ILE A C 1
ATOM 1729 O O . ILE A 1 227 ? -5.852 13.931 1.588 1.00 84.56 227 ILE A O 1
ATOM 1733 N N . ILE A 1 228 ? -4.045 12.615 1.834 1.00 83.44 228 ILE A N 1
ATOM 1734 C CA . ILE A 1 228 ? -4.333 12.258 3.230 1.00 83.44 228 ILE A CA 1
ATOM 1735 C C . ILE A 1 228 ? -4.260 13.499 4.126 1.00 83.44 228 ILE A C 1
ATOM 1737 O O . ILE A 1 228 ? -5.179 13.716 4.913 1.00 83.44 228 ILE A O 1
ATOM 1741 N N . ALA A 1 229 ? -3.229 14.332 3.971 1.00 82.50 229 ALA A N 1
ATOM 1742 C CA . ALA A 1 229 ? -3.067 15.564 4.741 1.00 82.50 229 ALA A CA 1
ATOM 1743 C C . ALA A 1 229 ? -4.230 16.544 4.512 1.00 82.50 229 ALA A C 1
ATOM 1745 O O . ALA A 1 229 ? -4.849 16.996 5.470 1.00 82.50 229 ALA A O 1
ATOM 1746 N N . ARG A 1 230 ? -4.610 16.788 3.249 1.00 84.62 230 ARG A N 1
ATOM 1747 C CA . ARG A 1 230 ? -5.765 17.643 2.913 1.00 84.62 230 ARG A CA 1
ATOM 1748 C C . ARG A 1 230 ? -7.075 17.101 3.471 1.00 84.62 230 ARG A C 1
ATOM 1750 O O . ARG A 1 230 ? -7.948 17.867 3.869 1.00 84.62 230 ARG A O 1
ATOM 1757 N N . LYS A 1 231 ? -7.240 15.775 3.483 1.00 85.25 231 LYS A N 1
ATOM 1758 C CA . LYS A 1 231 ? -8.423 15.153 4.079 1.00 85.25 231 LYS A CA 1
ATOM 1759 C C . LYS A 1 231 ? -8.461 15.385 5.591 1.00 85.25 231 LYS A C 1
ATOM 1761 O O . LYS A 1 231 ? -9.518 15.753 6.090 1.00 85.25 231 LYS A O 1
ATOM 1766 N N . ALA A 1 232 ? -7.332 15.215 6.280 1.00 82.38 232 ALA A N 1
ATOM 1767 C CA . ALA A 1 232 ? -7.226 15.465 7.715 1.00 82.38 232 ALA A CA 1
ATOM 1768 C C . ALA A 1 232 ? -7.548 16.929 8.058 1.00 82.38 232 ALA A C 1
ATOM 1770 O O . ALA A 1 232 ? -8.421 17.179 8.881 1.00 82.38 232 ALA A O 1
ATOM 1771 N N . GLU A 1 233 ? -6.967 17.889 7.337 1.00 83.62 233 GLU A N 1
ATOM 1772 C CA . GLU A 1 233 ? -7.265 19.321 7.492 1.00 83.62 233 GLU A CA 1
ATOM 1773 C C . GLU A 1 233 ? -8.756 19.636 7.237 1.00 83.62 233 GLU A C 1
ATOM 1775 O O . GLU A 1 233 ? -9.408 20.395 7.963 1.00 83.62 233 GLU A O 1
ATOM 1780 N N . GLY A 1 234 ? -9.348 19.000 6.223 1.00 83.31 234 GLY A N 1
ATOM 1781 C CA . GLY A 1 234 ? -10.777 19.104 5.931 1.00 83.31 234 GLY A CA 1
ATOM 1782 C C . GLY A 1 234 ? -11.679 18.489 7.008 1.00 83.31 234 GLY A C 1
ATOM 1783 O O . GLY A 1 234 ? -12.812 18.934 7.193 1.00 83.31 234 GLY A O 1
ATOM 1784 N N . ASP A 1 235 ? -11.230 17.443 7.698 1.00 83.12 235 ASP A N 1
ATOM 1785 C CA . ASP A 1 235 ? -11.956 16.823 8.811 1.00 83.12 235 ASP A CA 1
ATOM 1786 C C . ASP A 1 235 ? -11.820 17.675 10.092 1.00 83.12 235 ASP A C 1
ATOM 1788 O O . ASP A 1 235 ? -12.823 17.925 10.764 1.00 83.12 235 ASP A O 1
ATOM 1792 N N . GLU A 1 236 ? -10.633 18.219 10.374 1.00 83.25 236 GLU A N 1
ATOM 1793 C CA . GLU A 1 236 ? -10.371 19.129 11.500 1.00 83.25 236 GLU A CA 1
ATOM 1794 C C . GLU A 1 236 ? -11.164 20.435 11.395 1.00 83.25 236 GLU A C 1
ATOM 1796 O O . GLU A 1 236 ? -11.838 20.838 12.345 1.00 83.25 236 GLU A O 1
ATOM 1801 N N . SER A 1 237 ? -11.161 21.075 10.224 1.00 81.88 237 SER A N 1
ATOM 1802 C CA . SER A 1 237 ? -11.940 22.298 9.981 1.00 81.88 237 SER A CA 1
ATOM 1803 C C . SER A 1 237 ? -13.446 22.071 10.161 1.00 81.88 237 SER A C 1
ATOM 1805 O O . SER A 1 237 ? -14.138 22.900 10.759 1.00 81.88 237 SER A O 1
ATOM 1807 N N . ARG A 1 238 ? -13.967 20.916 9.723 1.00 87.50 238 ARG A N 1
ATOM 1808 C CA . ARG A 1 238 ? -15.364 20.523 9.966 1.00 87.50 238 ARG A CA 1
ATOM 1809 C C . ARG A 1 238 ? -15.642 20.268 11.444 1.00 87.50 238 ARG A C 1
ATOM 1811 O O . ARG A 1 238 ? -16.666 20.732 11.944 1.00 87.50 238 ARG A O 1
ATOM 1818 N N . ALA A 1 239 ? -14.747 19.585 12.155 1.00 84.25 239 ALA A N 1
ATOM 1819 C CA . ALA A 1 239 ? -14.884 19.358 13.592 1.00 84.25 239 ALA A CA 1
ATOM 1820 C C . ALA A 1 239 ? -14.880 20.682 14.380 1.00 84.25 239 ALA A C 1
ATOM 1822 O O . ALA A 1 239 ? -15.736 20.886 15.243 1.00 84.25 239 ALA A O 1
ATOM 1823 N N . ALA A 1 240 ? -13.994 21.619 14.033 1.00 82.38 240 ALA A N 1
ATOM 1824 C CA . ALA A 1 240 ? -13.940 22.954 14.625 1.00 82.38 240 ALA A CA 1
ATOM 1825 C C . ALA A 1 240 ? -15.214 23.768 14.343 1.00 82.38 240 ALA A C 1
ATOM 1827 O O . ALA A 1 240 ? -15.745 24.420 15.247 1.00 82.38 240 ALA A O 1
ATOM 1828 N N . ALA A 1 241 ? -15.756 23.690 13.123 1.00 83.62 241 ALA A N 1
ATOM 1829 C CA . ALA A 1 241 ? -17.017 24.339 12.767 1.00 83.62 241 ALA A CA 1
ATOM 1830 C C . ALA A 1 241 ? -18.200 23.771 13.568 1.00 83.62 241 ALA A C 1
ATOM 1832 O O . ALA A 1 241 ? -19.008 24.537 14.094 1.00 83.62 241 ALA A O 1
ATOM 1833 N N . VAL A 1 242 ? -18.282 22.444 13.722 1.00 86.94 242 VAL A N 1
ATOM 1834 C CA . VAL A 1 242 ? -19.314 21.785 14.543 1.00 86.94 242 VAL A CA 1
ATOM 1835 C C . VAL A 1 242 ? -19.163 22.157 16.018 1.00 86.94 242 VAL A C 1
ATOM 1837 O O . VAL A 1 242 ? -20.159 22.480 16.661 1.00 86.94 242 VAL A O 1
ATOM 1840 N N . SER A 1 243 ? -17.938 22.171 16.547 1.00 86.88 243 SER A N 1
ATOM 1841 C CA . SER A 1 243 ? -17.655 22.594 17.924 1.00 86.88 243 SER A CA 1
ATOM 1842 C C . SER A 1 243 ? -18.079 24.045 18.163 1.00 86.88 243 SER A C 1
ATOM 1844 O O . SER A 1 243 ? -18.807 24.334 19.110 1.00 86.88 243 SER A O 1
ATOM 1846 N N . THR A 1 244 ? -17.736 24.950 17.242 1.00 85.31 244 THR A N 1
ATOM 1847 C CA . THR A 1 244 ? -18.137 26.363 17.297 1.00 85.31 244 THR A CA 1
ATOM 1848 C C . THR A 1 244 ? -19.655 26.518 17.212 1.00 85.31 244 THR A C 1
ATOM 1850 O O . THR A 1 244 ? -20.246 27.287 17.969 1.00 85.31 244 THR A O 1
ATOM 1853 N N . ALA A 1 245 ? -20.313 25.770 16.321 1.00 81.19 245 ALA A N 1
ATOM 1854 C CA . ALA A 1 245 ? -21.767 25.769 16.205 1.00 81.19 245 ALA A CA 1
ATOM 1855 C C . ALA A 1 245 ? -22.436 25.259 17.489 1.00 81.19 245 ALA A C 1
ATOM 1857 O O . ALA A 1 245 ? -23.421 25.845 17.934 1.00 81.19 245 ALA A O 1
ATOM 1858 N N . ARG A 1 246 ? -21.878 24.218 18.117 1.00 82.06 246 ARG A N 1
ATOM 1859 C CA . ARG A 1 246 ? -22.358 23.680 19.392 1.00 82.06 246 ARG A CA 1
ATOM 1860 C C . ARG A 1 246 ? -22.158 24.672 20.533 1.00 82.06 246 ARG A C 1
ATOM 1862 O O . ARG A 1 246 ? -23.118 24.950 21.238 1.00 82.06 246 ARG A O 1
ATOM 1869 N N . ALA A 1 247 ? -20.976 25.271 20.658 1.00 82.25 247 ALA A N 1
ATOM 1870 C CA . ALA A 1 247 ? -20.704 26.306 21.652 1.00 82.25 247 ALA A CA 1
ATOM 1871 C C . ALA A 1 247 ? -21.635 27.517 21.473 1.00 82.25 247 ALA A C 1
ATOM 1873 O O . ALA A 1 247 ? -22.169 28.043 22.445 1.00 82.25 247 ALA A O 1
ATOM 1874 N N . LYS A 1 248 ? -21.907 27.926 20.226 1.00 81.75 248 LYS A N 1
ATOM 1875 C CA . LYS A 1 248 ? -22.872 28.990 19.920 1.00 81.75 248 LYS A CA 1
ATOM 1876 C C . LYS A 1 248 ? -24.306 28.590 20.280 1.00 81.75 248 LYS A C 1
ATOM 1878 O O . LYS A 1 248 ? -25.040 29.421 20.809 1.00 81.75 248 LYS A O 1
ATOM 1883 N N . ALA A 1 249 ? -24.702 27.345 20.016 1.00 76.75 249 ALA A N 1
ATOM 1884 C CA . ALA A 1 249 ? -26.010 26.824 20.404 1.00 76.75 249 ALA A CA 1
ATOM 1885 C C . ALA A 1 249 ? -26.163 26.778 21.933 1.00 76.75 249 ALA A C 1
ATOM 1887 O O . ALA A 1 249 ? -27.175 27.243 22.454 1.00 76.75 249 ALA A O 1
ATOM 1888 N N . GLU A 1 250 ? -25.146 26.301 22.649 1.00 77.88 250 GLU A N 1
ATOM 1889 C CA . GLU A 1 250 ? -25.112 26.259 24.113 1.00 77.88 250 GLU A CA 1
ATOM 1890 C C . GLU A 1 250 ? -25.176 27.672 24.705 1.00 77.88 250 GLU A C 1
ATOM 1892 O O . GLU A 1 250 ? -26.058 27.928 25.516 1.00 77.88 250 GLU A O 1
ATOM 1897 N N . MET A 1 251 ? -24.362 28.616 24.215 1.00 77.81 251 MET A N 1
ATOM 1898 C CA . MET A 1 251 ? -24.423 30.031 24.613 1.00 77.81 251 MET A CA 1
ATOM 1899 C C . MET A 1 251 ? -25.802 30.640 24.349 1.00 77.81 251 MET A C 1
ATOM 1901 O O . MET A 1 251 ? -26.360 31.291 25.222 1.00 77.81 251 MET A O 1
ATOM 1905 N N . SER A 1 252 ? -26.397 30.390 23.178 1.00 72.44 252 SER A N 1
ATOM 1906 C CA . SER A 1 252 ? -27.742 30.890 22.868 1.00 72.44 252 SER A CA 1
ATOM 1907 C C . SER A 1 252 ? -28.831 30.298 23.771 1.00 72.44 252 SER A C 1
ATOM 1909 O O . SER A 1 252 ? -29.842 30.951 24.019 1.00 72.44 252 SER A O 1
ATOM 1911 N N . ALA A 1 253 ? -28.632 29.078 24.280 1.00 65.19 253 ALA A N 1
ATOM 1912 C CA . ALA A 1 253 ? -29.535 28.447 25.233 1.00 65.19 253 ALA A CA 1
ATOM 1913 C C . ALA A 1 253 ? -29.380 29.033 26.647 1.00 65.19 253 ALA A C 1
ATOM 1915 O O . ALA A 1 253 ? -30.384 29.196 27.339 1.00 65.19 253 ALA A O 1
ATOM 1916 N N . THR A 1 254 ? -28.162 29.399 27.065 1.00 61.28 254 THR A N 1
ATOM 1917 C CA . THR A 1 254 ? -27.900 30.061 28.356 1.00 61.28 254 THR A CA 1
ATOM 1918 C C . THR A 1 254 ? -28.177 31.563 28.354 1.00 61.28 254 THR A C 1
ATOM 1920 O O . THR A 1 254 ? -28.384 32.123 29.425 1.00 61.28 254 THR A O 1
ATOM 1923 N N . THR A 1 255 ? -28.236 32.223 27.193 1.00 63.00 255 THR A N 1
ATOM 1924 C 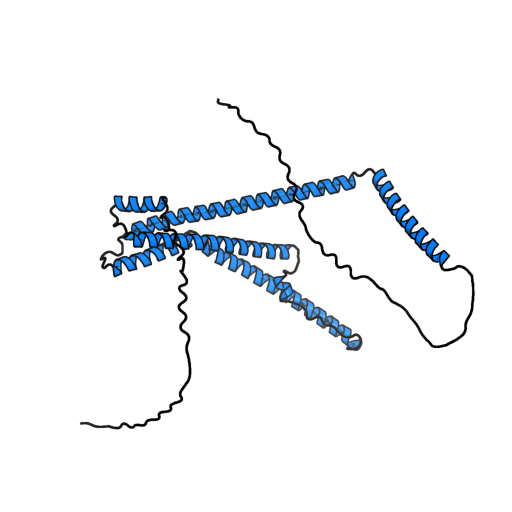CA . THR A 1 255 ? -28.560 33.659 27.083 1.00 63.00 255 THR A CA 1
ATOM 1925 C C . THR A 1 255 ? -30.028 33.946 26.769 1.00 63.00 255 THR A C 1
ATOM 1927 O O . THR A 1 255 ? -30.360 35.089 26.453 1.00 63.00 255 THR A O 1
ATOM 1930 N N . ARG A 1 256 ? -30.924 32.948 26.809 1.00 65.44 256 ARG A N 1
ATOM 1931 C CA . ARG A 1 256 ? -32.360 33.222 26.647 1.00 65.44 256 ARG A CA 1
ATOM 1932 C C . ARG A 1 256 ? -32.828 34.163 27.768 1.00 65.44 256 ARG A C 1
ATOM 1934 O O . ARG A 1 256 ? -32.509 33.896 28.930 1.00 65.44 256 ARG A O 1
ATOM 1941 N N . PRO A 1 257 ? -33.583 35.235 27.462 1.00 69.50 257 PRO A N 1
ATOM 1942 C CA . PRO A 1 257 ? -34.182 36.080 28.486 1.00 69.50 257 PRO A CA 1
ATOM 1943 C C . PRO A 1 257 ? -34.986 35.218 29.460 1.00 69.50 257 PRO A C 1
ATOM 1945 O O . PRO A 1 257 ? -35.742 34.337 29.043 1.00 69.50 257 PRO A O 1
ATOM 1948 N N . VAL A 1 258 ? -34.845 35.474 30.761 1.00 59.81 258 VAL A N 1
ATOM 1949 C CA . VAL A 1 258 ? -35.559 34.733 31.818 1.00 59.81 258 VAL A CA 1
ATOM 1950 C C . VAL A 1 258 ? -37.074 34.719 31.555 1.00 59.81 258 VAL A C 1
ATOM 1952 O O . VAL A 1 258 ? -37.743 33.721 31.812 1.00 59.81 258 VAL A O 1
ATOM 1955 N N . GLU A 1 259 ? -37.598 35.784 30.952 1.00 64.50 259 GLU A N 1
ATOM 1956 C CA . GLU A 1 259 ? -38.993 35.936 30.529 1.00 64.50 259 GLU A CA 1
ATOM 1957 C C . GLU A 1 259 ? -39.429 34.921 29.457 1.00 64.50 259 GLU A C 1
ATOM 1959 O O . GLU A 1 259 ? -40.540 34.399 29.542 1.00 64.50 259 GLU A O 1
ATOM 1964 N N . GLU A 1 260 ? -38.573 34.569 28.489 1.00 67.25 260 GLU A N 1
ATOM 1965 C CA . GLU A 1 260 ? -38.880 33.533 27.488 1.00 67.25 260 GLU A CA 1
ATOM 1966 C C . GLU A 1 260 ? -38.923 32.141 28.123 1.00 67.25 260 GLU A C 1
ATOM 1968 O O . GLU A 1 260 ? -39.839 31.366 27.854 1.00 67.25 260 GLU A O 1
ATOM 1973 N N . ILE A 1 261 ? -37.986 31.842 29.030 1.00 66.06 261 ILE A N 1
ATOM 1974 C CA . ILE A 1 261 ? -37.941 30.561 29.751 1.00 66.06 261 ILE A CA 1
ATOM 1975 C C . ILE A 1 261 ? -39.170 30.412 30.660 1.00 66.06 261 ILE A C 1
ATOM 1977 O O . ILE A 1 261 ? -39.768 29.335 30.743 1.00 66.06 261 ILE A O 1
ATOM 1981 N N . ILE A 1 262 ? -39.563 31.491 31.343 1.00 70.44 262 ILE A N 1
ATOM 1982 C CA . ILE A 1 262 ? -40.757 31.527 32.193 1.00 70.44 262 ILE A CA 1
ATOM 1983 C C . ILE A 1 262 ? -42.021 31.347 31.348 1.00 70.44 262 ILE A C 1
ATOM 1985 O O . ILE A 1 262 ? -42.870 30.532 31.709 1.00 70.44 262 ILE A O 1
ATOM 1989 N N . ASN A 1 263 ? -42.137 32.041 30.213 1.00 76.12 263 ASN A N 1
ATOM 1990 C CA . ASN A 1 263 ? -43.293 31.923 29.323 1.00 76.12 263 ASN A CA 1
ATOM 1991 C C . ASN A 1 263 ? -43.400 30.534 28.675 1.00 76.12 263 ASN A C 1
ATOM 1993 O O . ASN A 1 263 ? -44.506 30.003 28.578 1.00 76.12 263 ASN A O 1
ATOM 1997 N N . GLU A 1 264 ? -42.283 29.906 28.299 1.00 74.12 264 GLU A N 1
ATOM 1998 C CA . GLU A 1 264 ? -42.255 28.542 27.755 1.00 74.12 264 GLU A CA 1
ATOM 1999 C C . GLU A 1 264 ? -42.687 27.512 28.815 1.00 74.12 264 GLU A C 1
ATOM 2001 O O . GLU A 1 264 ? -43.562 26.679 28.561 1.00 74.12 264 GLU A O 1
ATOM 2006 N N . LYS A 1 265 ? -42.166 27.618 30.048 1.00 75.06 265 LYS A N 1
ATOM 2007 C CA . LYS A 1 265 ? -42.565 26.741 31.164 1.00 75.06 265 LYS A CA 1
ATOM 2008 C C . LYS A 1 265 ? -44.015 26.955 31.597 1.00 75.06 265 LYS A C 1
ATOM 2010 O O . LYS A 1 265 ? -44.718 25.980 31.857 1.00 75.06 265 LYS A O 1
ATOM 2015 N N . LEU A 1 266 ? -44.490 28.202 31.647 1.00 73.62 266 LEU A N 1
ATOM 2016 C CA . LEU A 1 266 ? -45.894 28.520 31.927 1.00 73.62 266 LEU A CA 1
ATOM 2017 C C . LEU A 1 266 ? -46.820 28.033 30.810 1.00 73.62 266 LEU A C 1
ATOM 2019 O O . LEU A 1 266 ? -47.912 27.548 31.100 1.00 73.62 266 LEU A O 1
ATOM 2023 N N . GLY A 1 267 ? -46.395 28.127 29.548 1.00 77.69 267 GLY A N 1
ATOM 2024 C CA . GLY A 1 267 ? -47.116 27.584 28.399 1.00 77.69 267 GLY A CA 1
ATOM 2025 C C . GLY A 1 267 ? -47.264 26.065 28.486 1.00 77.69 267 GLY A C 1
ATOM 2026 O O . GLY A 1 267 ? -48.382 25.552 28.422 1.00 77.69 267 GLY A O 1
ATOM 2027 N N . ALA A 1 268 ? -46.163 25.355 28.739 1.00 75.81 268 ALA A N 1
ATOM 2028 C CA . ALA A 1 268 ? -46.162 23.904 28.921 1.00 75.81 268 ALA A CA 1
ATOM 2029 C C . ALA A 1 268 ? -47.008 23.462 30.131 1.00 75.81 268 ALA A C 1
ATOM 2031 O O . ALA A 1 268 ? -47.787 22.511 30.035 1.00 75.81 268 ALA A O 1
ATOM 2032 N N . ALA A 1 269 ? -46.924 24.185 31.253 1.00 75.06 269 ALA A N 1
ATOM 2033 C CA . ALA A 1 269 ? -47.741 23.922 32.436 1.00 75.06 269 ALA A CA 1
ATOM 2034 C C . ALA A 1 269 ? -49.238 24.153 32.167 1.00 75.06 269 ALA A C 1
ATOM 2036 O O . ALA A 1 269 ? -50.067 23.336 32.564 1.00 75.06 269 ALA A O 1
ATOM 2037 N N . ARG A 1 270 ? -49.599 25.220 31.441 1.00 81.81 270 ARG A N 1
ATOM 2038 C CA . ARG A 1 270 ? -50.989 25.492 31.038 1.00 81.81 270 ARG A CA 1
ATOM 2039 C C . ARG A 1 270 ? -51.536 24.419 30.105 1.00 81.81 270 ARG A C 1
ATOM 2041 O O . ARG A 1 270 ? -52.688 24.025 30.265 1.00 81.81 270 ARG A O 1
ATOM 2048 N N . GLU A 1 271 ? -50.741 23.920 29.161 1.00 80.94 271 GLU A N 1
ATOM 2049 C CA . GLU A 1 271 ? -51.162 22.801 28.313 1.00 80.94 271 GLU A CA 1
ATOM 2050 C C . GLU A 1 271 ? -51.353 21.504 29.102 1.00 80.94 271 GLU A C 1
ATOM 2052 O O . GLU A 1 271 ? -52.341 20.800 28.881 1.00 80.94 271 GLU A O 1
ATOM 2057 N N . SER A 1 272 ? -50.448 21.203 30.038 1.00 80.25 272 SER A N 1
ATOM 2058 C CA . SER A 1 272 ? -50.576 20.048 30.934 1.00 80.25 272 SER A CA 1
ATOM 2059 C C . SER A 1 272 ? -51.857 20.135 31.763 1.00 80.25 272 SER A C 1
ATOM 2061 O O . SER A 1 272 ? -52.657 19.202 31.765 1.00 80.25 272 SER A O 1
ATOM 2063 N N . LEU A 1 273 ? -52.111 21.293 32.375 1.00 80.81 273 LEU A N 1
ATOM 2064 C CA . LEU A 1 273 ? -53.306 21.542 33.181 1.00 80.81 273 LEU A CA 1
ATOM 2065 C C . LEU A 1 273 ? -54.592 21.436 32.346 1.00 80.81 273 LEU A C 1
ATOM 2067 O O . LEU A 1 273 ? -55.604 20.910 32.802 1.00 80.81 273 LEU A O 1
ATOM 2071 N N . LYS A 1 274 ? -54.562 21.905 31.092 1.00 85.38 274 LYS A N 1
ATOM 2072 C CA . LYS A 1 274 ? -55.702 21.819 30.168 1.00 85.38 274 LYS A CA 1
ATOM 2073 C C . LYS A 1 274 ? -55.992 20.372 29.759 1.00 85.38 274 LYS A C 1
ATOM 2075 O O . LYS A 1 274 ? -57.158 19.994 29.661 1.00 85.38 274 LYS A O 1
ATOM 2080 N N . LYS A 1 275 ? -54.952 19.554 29.555 1.00 83.56 275 LYS A N 1
ATOM 2081 C CA . LYS A 1 275 ? -55.084 18.108 29.299 1.00 83.56 275 LYS A CA 1
ATOM 2082 C C . LYS A 1 275 ? -55.630 17.367 30.519 1.00 83.56 275 LYS A C 1
ATOM 2084 O O . LYS A 1 275 ? -56.507 16.522 30.367 1.00 83.56 275 LYS A O 1
ATOM 2089 N N . GLU A 1 276 ? -55.169 17.719 31.713 1.00 80.31 276 GLU A N 1
ATOM 2090 C CA . GLU A 1 276 ? -55.621 17.115 32.966 1.00 80.31 276 GLU A CA 1
ATOM 2091 C C . GLU A 1 276 ? -57.080 17.475 33.290 1.00 80.31 276 GLU A C 1
ATOM 2093 O O . GLU A 1 276 ? -57.886 16.588 33.564 1.00 80.31 276 GLU A O 1
ATOM 2098 N N . MET A 1 277 ? -57.476 18.745 33.131 1.00 77.69 277 MET A N 1
ATOM 2099 C CA . MET A 1 277 ? -58.880 19.157 33.260 1.00 77.69 277 MET A CA 1
ATOM 2100 C C . MET A 1 277 ? -59.787 18.490 32.220 1.00 77.69 277 MET A C 1
ATOM 2102 O O . MET A 1 277 ? -60.900 18.083 32.553 1.00 77.69 277 MET A O 1
ATOM 2106 N N . ALA A 1 278 ? -59.326 18.330 30.975 1.00 80.12 278 ALA A N 1
ATOM 2107 C CA . ALA A 1 278 ? -60.084 17.615 29.948 1.00 80.12 278 ALA A CA 1
ATOM 2108 C C . ALA A 1 278 ? -60.273 16.127 30.301 1.00 80.12 278 ALA A C 1
ATOM 2110 O O . ALA A 1 278 ? -61.361 15.582 30.098 1.00 80.12 278 ALA A O 1
ATOM 2111 N N . ALA A 1 279 ? -59.253 15.482 30.874 1.00 78.56 279 ALA A N 1
ATOM 2112 C CA . ALA A 1 279 ? -59.342 14.106 31.360 1.00 78.56 279 ALA A CA 1
ATOM 2113 C C . ALA A 1 279 ? -60.303 13.977 32.559 1.00 78.56 279 ALA A C 1
ATOM 2115 O O . ALA A 1 279 ? -61.107 13.044 32.611 1.00 78.56 279 ALA A O 1
ATOM 2116 N N . MET A 1 280 ? -60.287 14.945 33.479 1.00 72.88 280 MET A N 1
ATOM 2117 C CA . MET A 1 280 ? -61.163 14.976 34.654 1.00 72.88 280 MET A CA 1
ATOM 2118 C C . MET A 1 280 ? -62.641 15.187 34.270 1.00 72.88 280 MET A C 1
ATOM 2120 O O . MET A 1 280 ? -63.525 14.489 34.770 1.00 72.88 280 MET A O 1
ATOM 2124 N N . PHE A 1 281 ? -62.921 16.062 33.298 1.00 74.38 281 PHE A N 1
ATOM 2125 C CA . PHE A 1 281 ? -64.273 16.260 32.755 1.00 74.38 281 PHE A CA 1
ATOM 2126 C C . PHE A 1 281 ? -64.816 15.017 32.033 1.00 74.38 281 PHE A C 1
ATOM 2128 O O . PHE A 1 281 ? -66.014 14.726 32.091 1.00 74.38 281 PHE A O 1
ATOM 2135 N N . GLN A 1 282 ? -63.948 14.254 31.360 1.00 75.50 282 GLN A N 1
ATOM 2136 C CA . GLN A 1 282 ? -64.334 12.977 30.755 1.00 75.50 282 GLN A CA 1
ATOM 2137 C C . GLN A 1 282 ? -64.638 11.895 31.800 1.00 75.50 282 GLN A C 1
ATOM 2139 O O . GLN A 1 282 ? -65.499 11.051 31.548 1.00 75.50 282 GLN A O 1
ATOM 2144 N N . GLN A 1 283 ? -63.984 11.919 32.966 1.00 67.44 283 GLN A N 1
ATOM 2145 C CA . GLN A 1 283 ? -64.314 11.016 34.072 1.00 67.44 283 GLN A CA 1
ATOM 2146 C C . GLN A 1 283 ? -65.661 11.362 34.721 1.00 67.44 283 GLN A C 1
ATOM 2148 O O . GLN A 1 283 ? -66.461 10.454 34.933 1.00 67.44 283 GLN A O 1
ATOM 2153 N N . GLN A 1 284 ? -65.975 12.644 34.941 1.00 63.72 284 GLN A N 1
ATOM 2154 C CA . GLN A 1 284 ? -67.267 13.050 35.520 1.00 63.72 284 GLN A CA 1
ATOM 2155 C C . GLN A 1 284 ? -68.468 12.768 34.602 1.00 63.72 284 GLN A C 1
ATOM 2157 O O . GLN A 1 284 ? -69.539 12.402 35.082 1.00 63.72 284 GLN A O 1
ATOM 2162 N N . LYS A 1 285 ? -68.304 12.854 33.273 1.00 65.69 285 LYS A N 1
ATOM 2163 C CA . LYS A 1 285 ? -69.362 12.454 32.323 1.00 65.69 285 LYS A CA 1
ATOM 2164 C C . LYS A 1 285 ? -69.672 10.953 32.340 1.00 65.69 285 LYS A C 1
ATOM 2166 O O . LYS A 1 285 ? -70.757 10.568 31.920 1.00 65.69 285 LYS A O 1
ATOM 2171 N N . LYS A 1 286 ? -68.749 10.107 32.813 1.00 61.41 286 LYS A N 1
ATOM 2172 C CA . LYS A 1 286 ? -68.964 8.655 32.943 1.00 61.41 286 LYS A CA 1
ATOM 2173 C C . LYS A 1 286 ? -69.655 8.254 34.253 1.00 61.41 286 LYS A C 1
ATOM 2175 O O . LYS A 1 286 ? -69.984 7.084 34.401 1.00 61.41 286 LYS A O 1
ATOM 2180 N N . SER A 1 287 ? -69.895 9.190 35.176 1.00 52.88 287 SER A N 1
ATOM 2181 C CA . SER A 1 287 ? -70.480 8.925 36.501 1.00 52.88 287 SER A CA 1
ATOM 2182 C C . SER A 1 287 ? -71.836 9.614 36.738 1.00 52.88 287 SER A C 1
ATOM 2184 O O . SER A 1 287 ? -72.147 9.974 37.870 1.00 52.88 287 SER A O 1
ATOM 2186 N N . GLY A 1 288 ? -72.639 9.831 35.690 1.00 40.31 288 GLY A N 1
ATOM 2187 C CA . GLY A 1 288 ? -74.019 10.320 35.833 1.00 40.31 288 GLY A CA 1
ATOM 2188 C C . GLY A 1 288 ? -74.958 9.262 36.450 1.00 40.31 288 GLY A C 1
ATOM 2189 O O . GLY A 1 288 ? -74.760 8.075 36.183 1.00 40.31 288 GLY A O 1
ATOM 2190 N N . PRO A 1 289 ? -75.959 9.650 37.268 1.00 59.31 289 PRO A N 1
ATOM 2191 C CA . PRO A 1 289 ? -76.782 8.720 38.030 1.00 59.31 289 PRO A CA 1
ATOM 2192 C C . PRO A 1 289 ? -78.065 8.368 37.267 1.00 59.31 289 PRO A C 1
ATOM 2194 O O . PRO A 1 289 ? -78.987 9.166 37.251 1.00 59.31 289 PRO A O 1
ATOM 2197 N N . ASP A 1 290 ? -78.134 7.180 36.666 1.00 39.81 290 ASP A N 1
ATOM 2198 C CA . ASP A 1 290 ? -79.399 6.524 36.303 1.00 39.81 290 ASP A CA 1
ATOM 2199 C C . ASP A 1 290 ? -79.177 5.011 36.090 1.00 39.81 290 ASP A C 1
ATOM 2201 O O . ASP A 1 290 ? -78.618 4.601 35.080 1.00 39.81 290 ASP A O 1
ATOM 2205 N N . ALA A 1 291 ? -79.602 4.233 37.102 1.00 40.19 291 ALA A N 1
ATOM 2206 C CA . ALA A 1 291 ? -80.223 2.888 37.105 1.00 40.19 291 ALA A CA 1
ATOM 2207 C C . ALA A 1 291 ? -79.670 1.702 36.247 1.00 40.19 291 ALA A C 1
ATOM 2209 O O . ALA A 1 291 ? -79.058 1.885 35.205 1.00 40.19 291 ALA A O 1
ATOM 2210 N N . PRO A 1 292 ? -80.050 0.433 36.537 1.00 45.34 292 PRO A N 1
ATOM 2211 C CA . PRO A 1 292 ? -80.271 -0.223 37.825 1.00 45.34 292 PRO A CA 1
ATOM 2212 C C . PRO A 1 292 ? -79.538 -1.583 37.968 1.00 45.34 292 PRO A C 1
ATOM 2214 O O . PRO A 1 292 ? -79.012 -2.186 37.037 1.00 45.34 292 PRO A O 1
ATOM 2217 N N . SER A 1 293 ? -79.584 -2.067 39.207 1.00 45.78 293 SER A N 1
ATOM 2218 C CA . SER A 1 293 ? -79.304 -3.418 39.704 1.00 45.78 293 SER A CA 1
ATOM 2219 C C . SER A 1 293 ? -79.793 -4.577 38.811 1.00 45.78 293 SER A C 1
ATOM 2221 O O . SER A 1 293 ? -80.984 -4.685 38.525 1.00 45.78 293 SER A O 1
ATOM 2223 N N . SER A 1 294 ? -78.903 -5.542 38.542 1.00 39.28 294 SER A N 1
ATOM 2224 C CA . SER A 1 294 ? -79.253 -6.946 38.294 1.00 39.28 294 SER A CA 1
ATOM 2225 C C . SER A 1 294 ? -78.189 -7.879 38.880 1.00 39.28 294 SER A C 1
ATOM 2227 O O . SER A 1 294 ? -76.995 -7.594 38.924 1.00 39.28 294 SER A O 1
ATOM 2229 N N . SER A 1 295 ? -78.693 -8.984 39.397 1.00 41.50 295 SER A N 1
ATOM 2230 C CA . SER A 1 295 ? -78.147 -9.911 40.368 1.00 41.50 295 SER A CA 1
ATOM 2231 C C . SER A 1 295 ? -77.133 -10.935 39.833 1.00 41.50 295 SER A C 1
ATOM 2233 O O . SER A 1 295 ? -77.361 -11.576 38.817 1.00 41.50 295 SER A O 1
ATOM 2235 N N . ARG A 1 296 ? -76.136 -11.221 40.681 1.00 37.22 296 ARG A N 1
ATOM 2236 C CA . ARG A 1 296 ? -75.728 -12.571 41.134 1.00 37.22 296 ARG A CA 1
ATOM 2237 C C . ARG A 1 296 ? -75.220 -13.580 40.082 1.00 37.22 296 ARG A C 1
ATOM 2239 O O . ARG A 1 296 ? -75.982 -14.386 39.570 1.00 37.22 296 ARG A O 1
ATOM 2246 N N . ALA A 1 297 ? -73.893 -13.724 40.019 1.00 34.66 297 ALA A N 1
ATOM 2247 C CA . ALA A 1 297 ? -73.229 -15.034 40.019 1.00 34.66 297 ALA A CA 1
ATOM 2248 C C . ALA A 1 297 ? -71.828 -14.925 40.652 1.00 34.66 297 ALA A C 1
ATOM 2250 O O . ALA A 1 297 ? -71.037 -14.049 40.317 1.00 34.66 297 ALA A O 1
ATOM 2251 N N . ARG A 1 298 ? -71.553 -15.805 41.621 1.00 40.84 298 ARG A N 1
ATOM 2252 C CA . ARG A 1 298 ? -70.266 -15.973 42.312 1.00 40.84 298 ARG A CA 1
ATOM 2253 C C . ARG A 1 298 ? -69.289 -16.754 41.422 1.00 40.84 298 ARG A C 1
ATOM 2255 O O . ARG A 1 298 ? -69.651 -17.834 40.969 1.00 40.84 298 ARG A O 1
ATOM 2262 N N . SER A 1 299 ? -68.034 -16.314 41.326 1.00 38.75 299 SER A N 1
ATOM 2263 C CA . SER A 1 299 ? -66.853 -17.125 41.696 1.00 38.75 299 SER A CA 1
ATOM 2264 C C . SER A 1 299 ? -65.541 -16.324 41.591 1.00 38.75 299 SER A C 1
ATOM 2266 O O . SER A 1 299 ? -65.170 -15.807 40.549 1.00 38.75 299 SER A O 1
ATOM 2268 N N . SER A 1 300 ? -64.906 -16.187 42.759 1.00 37.38 300 SER A N 1
ATOM 2269 C CA . SER A 1 300 ? -63.464 -16.192 43.072 1.00 37.38 300 SER A CA 1
ATOM 2270 C C . SER A 1 300 ? -62.396 -15.620 42.109 1.00 37.38 300 SER A C 1
ATOM 2272 O O . SER A 1 300 ? -62.030 -16.250 41.127 1.00 37.38 300 SER A O 1
ATOM 2274 N N . ALA A 1 301 ? -61.745 -14.561 42.628 1.00 36.88 301 ALA A N 1
ATOM 2275 C CA . ALA A 1 301 ? -60.287 -14.372 42.806 1.00 36.88 301 ALA A CA 1
ATOM 2276 C C . ALA A 1 301 ? -59.409 -13.723 41.694 1.00 36.88 301 ALA A C 1
ATOM 2278 O O . ALA A 1 301 ? -58.932 -14.402 40.800 1.00 36.88 301 ALA A O 1
ATOM 2279 N N . LYS A 1 302 ? -59.148 -12.402 41.877 1.00 38.69 302 LYS A N 1
ATOM 2280 C CA . LYS A 1 302 ? -57.847 -11.656 41.996 1.00 38.69 302 LYS A CA 1
ATOM 2281 C C . LYS A 1 302 ? -56.645 -11.985 41.060 1.00 38.69 302 LYS A C 1
ATOM 2283 O O . LYS A 1 302 ? -56.367 -13.154 40.857 1.00 38.69 302 LYS A O 1
ATOM 2288 N N . PRO A 1 303 ? -55.703 -11.033 40.833 1.00 43.75 303 PRO A N 1
ATOM 2289 C CA . PRO A 1 303 ? -55.801 -9.630 40.393 1.00 43.75 303 PRO A CA 1
ATOM 2290 C C . PRO A 1 303 ? -54.905 -9.312 39.154 1.00 43.75 303 PRO A C 1
ATOM 2292 O O . PRO A 1 303 ? -54.076 -10.121 38.764 1.00 43.75 303 PRO A O 1
ATOM 2295 N N . GLN A 1 304 ? -55.104 -8.111 38.576 1.00 35.25 304 GLN A N 1
ATOM 2296 C CA . GLN A 1 304 ? -54.176 -7.210 37.835 1.00 35.25 304 GLN A CA 1
ATOM 2297 C C . GLN A 1 304 ? -52.871 -7.798 37.240 1.00 35.25 304 GLN A C 1
ATOM 2299 O O . GLN A 1 304 ? -52.078 -8.402 37.941 1.00 35.25 304 GLN A O 1
ATOM 2304 N N . GLN A 1 305 ? -52.470 -7.515 35.997 1.00 37.88 305 GLN A N 1
ATOM 2305 C CA . GLN A 1 305 ? -52.412 -6.183 35.390 1.00 37.88 305 GLN A CA 1
ATOM 2306 C C . GLN A 1 305 ? -52.128 -6.329 33.882 1.00 37.88 305 GLN A C 1
ATOM 2308 O O . GLN A 1 305 ? -51.164 -6.976 33.482 1.00 37.88 305 GLN A O 1
ATOM 2313 N N . GLN A 1 306 ? -52.955 -5.700 33.046 1.00 38.94 306 GLN A N 1
ATOM 2314 C CA . GLN A 1 306 ? -52.597 -5.355 31.673 1.00 38.94 306 GLN A CA 1
ATOM 2315 C C . GLN A 1 306 ? -51.798 -4.051 31.696 1.00 38.94 306 GLN A C 1
ATOM 2317 O O . GLN A 1 306 ? -52.270 -3.050 32.235 1.00 38.94 306 GLN A O 1
ATOM 2322 N N . THR A 1 307 ? -50.652 -4.031 31.023 1.00 33.88 307 THR A N 1
ATOM 2323 C CA . THR A 1 307 ? -50.153 -2.822 30.368 1.00 33.88 307 THR A CA 1
ATOM 2324 C C . THR A 1 307 ? -49.916 -3.126 28.897 1.00 33.88 307 THR A C 1
ATOM 2326 O O . THR A 1 307 ? -49.023 -3.861 28.489 1.00 33.88 307 THR A O 1
ATOM 2329 N N . SER A 1 308 ? -50.792 -2.544 28.093 1.00 39.53 308 SER A N 1
ATOM 2330 C CA . SER A 1 308 ? -50.598 -2.238 26.688 1.00 39.53 308 SER A CA 1
ATOM 2331 C C . SER A 1 308 ? -49.582 -1.102 26.530 1.00 39.53 308 SER A C 1
ATOM 2333 O O . SER A 1 308 ? -49.777 -0.038 27.113 1.00 39.53 308 SER A O 1
ATOM 2335 N N . ALA A 1 309 ? -48.566 -1.292 25.690 1.00 32.97 309 ALA A N 1
ATOM 2336 C CA . ALA A 1 309 ? -47.894 -0.230 24.933 1.00 32.97 309 ALA A CA 1
ATOM 2337 C C . ALA A 1 309 ? -47.143 -0.898 23.767 1.00 32.97 309 ALA A C 1
ATOM 2339 O O . ALA A 1 309 ? -46.225 -1.682 23.969 1.00 32.97 309 ALA A O 1
ATOM 2340 N N . SER A 1 310 ? -47.683 -0.815 22.554 1.00 37.09 310 SER A N 1
ATOM 2341 C CA . SER A 1 310 ? -47.335 0.220 21.567 1.00 37.09 310 SER A CA 1
ATOM 2342 C C . SER A 1 310 ? -46.019 -0.079 20.853 1.00 37.09 310 SER A C 1
ATOM 2344 O O . SER A 1 310 ? -44.958 0.445 21.179 1.00 37.09 310 SER A O 1
ATOM 2346 N N . ALA A 1 311 ? -46.135 -0.907 19.815 1.00 34.78 311 ALA A N 1
ATOM 2347 C CA . ALA A 1 311 ? -45.189 -0.953 18.717 1.00 34.78 311 ALA A CA 1
ATOM 2348 C C . ALA A 1 311 ? -45.352 0.323 17.876 1.00 34.78 311 ALA A C 1
ATOM 2350 O O . ALA A 1 311 ? -46.336 0.475 17.156 1.00 34.78 311 ALA A O 1
ATOM 2351 N N . SER A 1 312 ? -44.373 1.222 17.959 1.00 36.47 312 SER A N 1
ATOM 2352 C CA . SER A 1 312 ? -44.211 2.338 17.026 1.00 36.47 312 SER A CA 1
ATOM 2353 C C . SER A 1 312 ? -42.883 2.170 16.302 1.00 36.47 312 SER A C 1
ATOM 2355 O O . SER A 1 312 ? -41.827 2.584 16.770 1.00 36.47 312 SER A O 1
ATOM 2357 N N . THR A 1 313 ? -42.954 1.515 15.148 1.00 35.66 313 THR A N 1
ATOM 2358 C CA . THR A 1 313 ? -41.908 1.467 14.129 1.00 35.66 313 THR A CA 1
ATOM 2359 C C . THR A 1 313 ? -41.922 2.791 13.364 1.00 35.66 313 THR A C 1
ATOM 2361 O O . THR A 1 313 ? -42.743 3.000 12.473 1.00 35.66 313 THR A O 1
ATOM 2364 N N . SER A 1 314 ? -41.010 3.708 13.683 1.00 39.75 314 SER A N 1
ATOM 2365 C CA . SER A 1 314 ? -40.745 4.887 12.855 1.00 39.75 314 SER A CA 1
ATOM 2366 C C . SER A 1 314 ? -39.671 4.565 11.810 1.00 39.75 314 SER A C 1
ATOM 2368 O O . SER A 1 314 ? -38.469 4.597 12.060 1.00 39.75 314 SER A O 1
ATOM 2370 N N . LYS A 1 315 ? -40.139 4.266 10.592 1.00 37.56 315 LYS A N 1
ATOM 2371 C CA . LYS A 1 315 ? -39.378 4.388 9.340 1.00 37.56 315 LYS A CA 1
ATOM 2372 C C . LYS A 1 315 ? -38.949 5.850 9.162 1.00 37.56 315 LYS A C 1
ATOM 2374 O O . LYS A 1 315 ? -39.792 6.698 8.880 1.00 37.56 315 LYS A O 1
ATOM 2379 N N . ALA A 1 316 ? -37.654 6.141 9.242 1.00 36.06 316 ALA A N 1
ATOM 2380 C CA . ALA A 1 316 ? -37.103 7.384 8.710 1.00 36.06 316 ALA A CA 1
ATOM 2381 C C . ALA A 1 316 ? -36.750 7.176 7.229 1.00 36.06 316 ALA A C 1
ATOM 2383 O O . ALA A 1 316 ? -35.711 6.617 6.885 1.00 36.06 316 ALA A O 1
ATOM 2384 N N . GLY A 1 317 ? -37.661 7.592 6.347 1.00 31.47 317 GLY A N 1
ATOM 2385 C CA . GLY A 1 317 ? -37.389 7.767 4.924 1.00 31.47 317 GLY A CA 1
ATOM 2386 C C . GLY A 1 317 ? -36.668 9.092 4.694 1.00 31.47 317 GLY A C 1
ATOM 2387 O O . GLY A 1 317 ? -37.217 10.154 4.975 1.00 31.47 317 GLY A O 1
ATOM 2388 N N . TYR A 1 318 ? -35.450 9.029 4.164 1.00 35.50 318 TYR A N 1
ATOM 2389 C CA . TYR A 1 318 ? -34.709 10.194 3.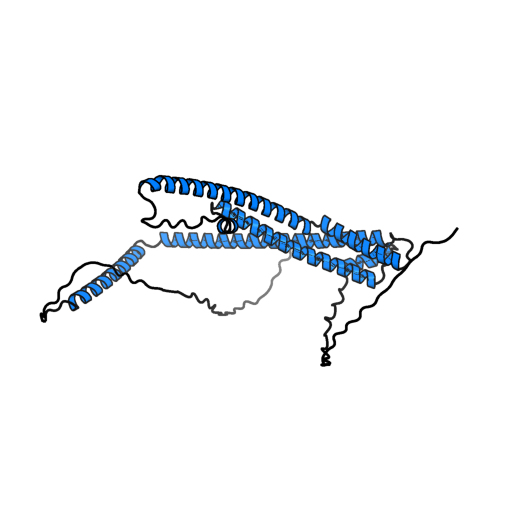691 1.00 35.50 318 TYR A CA 1
ATOM 2390 C C . TYR A 1 318 ? -35.090 10.456 2.223 1.00 35.50 318 TYR A C 1
ATOM 2392 O O . TYR A 1 318 ? -34.864 9.612 1.358 1.00 35.50 318 TYR A O 1
ATOM 2400 N N . LYS A 1 319 ? -35.683 11.621 1.934 1.00 40.31 319 LYS A N 1
ATOM 2401 C CA . LYS A 1 319 ? -35.795 12.195 0.581 1.00 40.31 319 LYS A CA 1
ATOM 2402 C C . LYS A 1 319 ? -35.046 13.531 0.575 1.00 40.31 319 LYS A C 1
ATOM 2404 O O . LYS A 1 319 ? -35.443 14.417 1.331 1.00 40.31 319 LYS A O 1
ATOM 2409 N N . PRO A 1 320 ? -34.025 13.728 -0.274 1.00 41.12 320 PRO A N 1
ATOM 2410 C CA . PRO A 1 320 ? -33.442 15.045 -0.481 1.00 41.12 320 PRO A CA 1
ATOM 2411 C C . PRO A 1 320 ? -34.338 15.870 -1.416 1.00 41.12 320 PRO A C 1
ATOM 2413 O O . PRO A 1 320 ? -34.713 15.418 -2.498 1.00 41.12 320 PRO A O 1
ATOM 2416 N N . LYS A 1 321 ? -34.678 17.098 -1.007 1.00 39.50 321 LYS A N 1
ATOM 2417 C CA . LYS A 1 321 ? -35.189 18.125 -1.921 1.00 39.50 321 LYS A CA 1
ATOM 2418 C C . LYS A 1 321 ? -34.005 18.897 -2.491 1.00 39.50 321 LYS A C 1
ATOM 2420 O O . LYS A 1 321 ? -33.334 19.628 -1.770 1.00 39.50 321 LYS A O 1
ATOM 2425 N N . GLN A 1 322 ? -33.803 18.751 -3.796 1.00 37.00 322 GLN A N 1
ATOM 2426 C CA . GLN A 1 322 ? -33.146 19.749 -4.628 1.00 37.00 322 GLN A CA 1
ATOM 2427 C C . GLN A 1 322 ? -33.955 21.052 -4.589 1.00 37.00 322 GLN A C 1
ATOM 2429 O O . GLN A 1 322 ? -35.173 21.029 -4.779 1.00 37.00 322 GLN A O 1
ATOM 2434 N N . LYS A 1 323 ? -33.272 22.183 -4.420 1.00 38.12 323 LYS A N 1
ATOM 2435 C CA . LYS A 1 323 ? -33.618 23.424 -5.112 1.00 38.12 323 LYS A CA 1
ATOM 2436 C C . LYS A 1 323 ? -32.335 24.163 -5.465 1.00 38.12 323 LYS A C 1
ATOM 2438 O O . LYS A 1 323 ? -31.520 24.461 -4.599 1.00 38.12 323 LYS A O 1
ATOM 2443 N N . ALA A 1 324 ? -32.200 24.395 -6.763 1.00 36.75 324 ALA A N 1
ATOM 2444 C CA . ALA A 1 324 ? -31.304 25.352 -7.370 1.00 36.75 324 ALA A CA 1
ATOM 2445 C C . ALA A 1 324 ? -31.584 26.763 -6.836 1.00 36.75 324 ALA A C 1
ATOM 2447 O O . ALA A 1 324 ? -32.738 27.101 -6.559 1.00 36.75 324 ALA A O 1
ATOM 2448 N N . ASN A 1 325 ? -30.542 27.586 -6.762 1.00 33.91 325 ASN A N 1
ATOM 2449 C CA . ASN A 1 325 ? -30.664 28.942 -7.267 1.00 33.91 325 ASN A CA 1
ATOM 2450 C C . ASN A 1 325 ? -29.313 29.447 -7.768 1.00 33.91 325 ASN A C 1
ATOM 2452 O O . ASN A 1 325 ? -28.317 29.451 -7.045 1.00 33.91 325 ASN A O 1
ATOM 2456 N N . GLU A 1 326 ? -29.342 29.838 -9.034 1.00 35.62 326 GLU A N 1
ATOM 2457 C CA . GLU A 1 326 ? -28.363 30.642 -9.743 1.00 35.62 326 GLU A CA 1
ATOM 2458 C C . GLU A 1 326 ? -28.274 32.051 -9.136 1.00 35.62 326 GLU A C 1
ATOM 2460 O O . GLU A 1 326 ? -29.282 32.646 -8.747 1.00 35.62 326 GLU A O 1
ATOM 2465 N N . LYS A 1 327 ? -27.050 32.578 -9.090 1.00 40.06 327 LYS A N 1
ATOM 2466 C CA . LYS A 1 327 ? -26.680 33.987 -9.315 1.00 40.06 327 LYS A CA 1
ATOM 2467 C C . LYS A 1 327 ? -25.150 34.008 -9.365 1.00 40.06 327 LYS A C 1
ATOM 2469 O O . LYS A 1 327 ? -24.504 33.706 -8.371 1.00 40.06 327 LYS A O 1
ATOM 2474 N N . GLU A 1 328 ? -24.528 34.030 -10.538 1.00 34.44 328 GLU A N 1
ATOM 2475 C CA . GLU A 1 328 ? -24.326 35.220 -11.376 1.00 34.44 328 GLU A CA 1
ATOM 2476 C C . GLU A 1 328 ? -23.666 36.362 -10.587 1.00 34.44 328 GLU A C 1
ATOM 2478 O O . GLU A 1 328 ? -24.345 37.163 -9.954 1.00 34.44 328 GLU A O 1
ATOM 2483 N N . THR A 1 329 ? -22.333 36.421 -10.652 1.00 38.38 329 THR A N 1
ATOM 2484 C CA . THR A 1 329 ? -21.595 37.681 -10.819 1.00 38.38 329 THR A CA 1
ATOM 2485 C C . THR A 1 329 ? -20.359 37.412 -11.668 1.00 38.38 329 THR A C 1
ATOM 2487 O O . THR A 1 329 ? -19.395 36.781 -11.232 1.00 38.38 329 THR A O 1
ATOM 2490 N N . ASP A 1 330 ? -20.473 37.884 -12.899 1.00 35.06 330 ASP A N 1
ATOM 2491 C CA . ASP A 1 330 ? -19.437 38.139 -13.887 1.00 35.06 330 ASP A CA 1
ATOM 2492 C C . ASP A 1 330 ? -18.630 39.410 -13.511 1.00 35.06 330 ASP A C 1
ATOM 2494 O O . ASP A 1 330 ? -19.103 40.229 -12.719 1.00 35.06 330 ASP A O 1
ATOM 2498 N N . GLY A 1 331 ? -17.449 39.605 -14.115 1.00 36.00 331 GLY A N 1
ATOM 2499 C CA . GLY A 1 331 ? -16.708 40.887 -14.113 1.00 36.00 331 GLY A CA 1
ATOM 2500 C C . GLY A 1 331 ? -15.492 40.968 -13.167 1.00 36.00 331 GLY A C 1
ATOM 2501 O O . GLY A 1 331 ? -15.638 41.297 -12.000 1.00 36.00 331 GLY A O 1
ATOM 2502 N N . THR A 1 332 ? -14.269 40.572 -13.544 1.00 36.78 332 THR A N 1
ATOM 2503 C CA . THR A 1 332 ? -13.306 41.195 -14.489 1.00 36.78 332 THR A CA 1
ATOM 2504 C C . THR A 1 332 ? -12.410 42.312 -13.899 1.00 36.78 332 THR A C 1
ATOM 2506 O O . THR A 1 332 ? -12.868 43.414 -13.637 1.00 36.78 332 THR A O 1
ATOM 2509 N N . LYS A 1 333 ? -11.100 41.984 -13.832 1.00 38.44 333 LYS A N 1
ATOM 2510 C CA . LYS A 1 333 ? -9.845 42.779 -13.975 1.00 38.44 333 LYS A CA 1
ATOM 2511 C C . LYS A 1 333 ? -9.629 44.086 -13.186 1.00 38.44 333 LYS A C 1
ATOM 2513 O O . LYS A 1 333 ? -10.328 45.059 -13.408 1.00 38.44 333 LYS A O 1
ATOM 2518 N N . ALA A 1 334 ? -8.450 44.187 -12.550 1.00 40.78 334 ALA A N 1
ATOM 2519 C CA . ALA A 1 334 ? -7.375 45.100 -12.991 1.00 40.78 334 ALA A CA 1
ATOM 2520 C C . ALA A 1 334 ? -6.048 44.898 -12.216 1.00 40.78 334 ALA A C 1
ATOM 2522 O O . ALA A 1 334 ? -5.977 45.059 -11.006 1.00 40.78 334 ALA A O 1
ATOM 2523 N N . THR A 1 335 ? -5.009 44.536 -12.975 1.00 40.94 335 THR A N 1
ATOM 2524 C CA . THR A 1 335 ? -3.606 45.009 -12.945 1.00 40.94 335 THR A CA 1
ATOM 2525 C C . THR A 1 335 ? -3.041 45.736 -11.716 1.00 40.94 335 THR A C 1
ATOM 2527 O O . THR A 1 335 ? -3.504 46.812 -11.353 1.00 40.94 335 THR A O 1
ATOM 2530 N N . GLY A 1 336 ? -1.870 45.276 -11.262 1.00 42.41 336 GLY A N 1
ATOM 2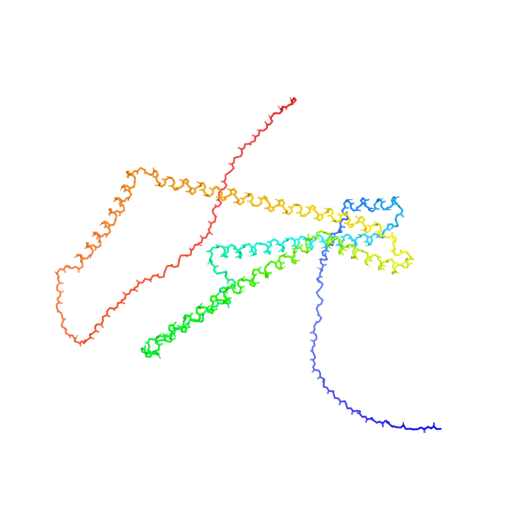531 C CA . GLY A 1 336 ? -0.937 46.060 -10.450 1.00 42.41 336 GLY A CA 1
ATOM 2532 C C . GLY A 1 336 ? 0.505 45.590 -10.638 1.00 42.41 336 GLY A C 1
ATOM 2533 O O . GLY A 1 336 ? 0.987 44.754 -9.886 1.00 42.41 336 GLY A O 1
ATOM 2534 N N . LYS A 1 337 ? 1.176 46.114 -11.671 1.00 45.41 337 LYS A N 1
ATOM 2535 C CA . LYS A 1 337 ? 2.640 46.124 -11.807 1.00 45.41 337 LYS A CA 1
ATOM 2536 C C . LYS A 1 337 ? 3.195 47.206 -10.877 1.00 45.41 337 LYS A C 1
ATOM 2538 O O . LYS A 1 337 ? 2.783 48.358 -11.013 1.00 45.41 337 LYS A O 1
ATOM 2543 N N . LYS A 1 338 ? 4.176 46.860 -10.051 1.00 51.09 338 LYS A N 1
ATOM 2544 C CA . LYS A 1 338 ? 5.417 47.617 -9.845 1.00 51.09 338 LYS A CA 1
ATOM 2545 C C . LYS A 1 338 ? 6.459 46.682 -9.257 1.00 51.09 338 LYS A C 1
ATOM 2547 O O . LYS A 1 338 ? 6.074 45.898 -8.366 1.00 51.09 338 LYS A O 1
#

Radius of gyration: 41.07 Å; chains: 1; bounding box: 106×118×84 Å

Foldseek 3Di:
DDDDDDDDDDDDDDDDDDDDDDDDDDDPDPPPPPPPPQLPQDPLLVVLLVVCVVVPQDRDDPVLVSVLSVLLVVLVVQLVVLLVVLVVLVVVLVVLVVCVVVVHQDPVLPVVQDDDPPDDDPPNDPPVCVVVVVVVVVVSVVVSVVSSVVVSVVVNVVSVVSSVVSVCSLPLVNSLVVSLVVSLVVQLVVCVVVVHPDSCSCVVVSVVSSVVSSVVSVVVVVVSVVVVVVVVVVVVVVVVVVVVVVVVVVVVVVPPPPVVVVVVVVVVVVVVVVVVVVVVVVVVVVDDDDDDDDDDDDDDDDDDDDDDDDDDDDDDDDDDDDDDDDDDDDDDDDDDDD

Sequence (338 aa):
KRKGDTGSGKDSASGHSAPNSKASATNSTVSTQPQAEKSKVPDEWRVIFDEATRNGYRIPPPTVILKLAELRDDCITSFRAAQQKVQKAAQRKEAFEQTLSTGEIPSVVSSNVRIPPVQVGPNAFGVELEPALAEAKEIAEKDIRTAVASSTKYLSELYTSILTAVRLLVHVPTVAENFATRIKAYGDTVIRDGGGSDPTIWDELYVQLKAALVSELEMLNFDRVAIIARKAEGDESRAAAVSTARAKAEMSATTRPVEEIINEKLGAARESLKKEMAAMFQQQKKSGPDAPSSSRARSSAKPQQQTSASASTSKAGYKPKQKANEKETDGTKATGKK

pLDDT: mean 71.05, std 21.69, range [29.86, 95.75]

Secondary structure (DSSP, 8-state):
------------------------------------------HHHHHHHHHHHHTT--PPPHHHHHHHHHHHHHHHHHHHHHHHHHHHHHHHHHHHHHHHHTTPPPHHHHTTS--------TTSS-GGGHHHHHHHHHHHHHHHHHHHHHHHHHHHHHHHHHHHHHHHTT-HHHHHHHHHHHHHHHHHHHHHHTT-S-TTTTHHHHHHHHHHHHHHHHHHHHHHHHHHHHHHHHHHHHHHHHHHHHHHHHHHHHTS-HHHHHHHHHHHHHHHHHHHHHHHHHHHHT----------------------------------------------------